Protein AF-A0A0L8GMG4-F1 (afdb_monomer_lite)

Secondary structure (DSSP, 8-state):
------------HHHHTTHHHHTT----HHHHTT---THHHHHHHHHHHHHHHHHHHHHHHHHHHHHHTSS---HHHHHHHHHHHHHHHHHHHHHHHHHHHHTTS-HHHHHHHHGGGTT--GGG-HHHHHHHHHHT--GGGS--GGG--GGGG--SHHHHHHHHHHHHSPPHHHHHHHHHTT-TT--TTTT-HHHHHHHHHHHHHHHHHTS---

Foldseek 3Di:
DDDDDPPPDPQDPCNVVVVVVVVPPQDQVCVVVVNDQPCSSVVVVLVSVVLVLLVLLLVLLVVLLVLLPDPDDDPVSVVSNVVSVVVNVVSVVVNVVSVVSNVVDDPVSCVVRVVVCPPPDPLLPLSVLLVCLQQPPDPVNDDCDVVDDSLVSDDDPVSNVSNVCSNPDDHPVRSVVVVVVPDPLCDPPPVVVVVVVVVVVVVVVVVVVPDDDD

Sequence (214 aa):
MSSKQESKIPLSYSEYLKLNRLLKCQTPVSVEAGEPVHDEHLFIITHQAYELWFKQILYEIDSVRDLFSLSYMDESKTLQIICRLNRVVLILKLLVDQFTILETMTPLDFIDFRGYLSSASGFQSLQFRLLENKFGVKESNRVKYNQQHYLNVFNDEESVKMLQDSLNSPSLFKLVERWLERTPGLEKEGFNFWKKYEEAVETWLDASLRKPAL

Organism: Octopus bimaculoides (NCBI:txid37653)

pLDDT: mean 86.4, std 12.66, range [40.0, 98.31]

Structure (mmCIF, N/CA/C/O backbone):
data_AF-A0A0L8GMG4-F1
#
_entry.id   AF-A0A0L8GMG4-F1
#
loop_
_atom_site.group_PDB
_atom_site.id
_atom_site.type_symbol
_atom_site.label_atom_id
_atom_site.label_alt_id
_atom_site.label_comp_id
_atom_site.label_asym_id
_atom_site.label_entity_id
_atom_site.label_seq_id
_atom_site.pdbx_PDB_ins_code
_atom_site.Cartn_x
_atom_site.Cartn_y
_atom_site.Cartn_z
_atom_site.occupancy
_atom_site.B_iso_or_equiv
_atom_site.auth_seq_id
_atom_site.auth_comp_id
_atom_site.auth_asym_id
_atom_site.auth_atom_id
_atom_site.pdbx_PDB_model_num
ATOM 1 N N . MET A 1 1 ? 45.075 -7.282 29.934 1.00 40.03 1 MET A N 1
ATOM 2 C CA . MET A 1 1 ? 43.942 -6.345 30.095 1.00 40.03 1 MET A CA 1
ATOM 3 C C . MET A 1 1 ? 42.754 -6.949 29.369 1.00 40.03 1 MET A C 1
ATOM 5 O O . MET A 1 1 ? 42.801 -7.072 28.156 1.00 40.03 1 MET A O 1
ATOM 9 N N . SER A 1 2 ? 41.781 -7.457 30.127 1.00 40.00 2 SER A N 1
ATOM 10 C CA . SER A 1 2 ? 40.620 -8.187 29.606 1.00 40.00 2 SER A CA 1
ATOM 11 C C . SER A 1 2 ? 39.627 -7.197 28.996 1.00 40.00 2 SER A C 1
ATOM 13 O O . SER A 1 2 ? 39.101 -6.337 29.705 1.00 40.00 2 SER A O 1
ATOM 15 N N . SER A 1 3 ? 39.415 -7.274 27.682 1.00 44.81 3 SER A N 1
ATOM 16 C CA . SER A 1 3 ? 38.377 -6.514 26.989 1.00 44.81 3 SER A CA 1
ATOM 17 C C . SER A 1 3 ? 37.015 -7.041 27.433 1.00 44.81 3 SER A C 1
ATOM 19 O O . SER A 1 3 ? 36.624 -8.153 27.075 1.00 44.81 3 SER A O 1
ATOM 21 N N . LYS A 1 4 ? 36.307 -6.244 28.237 1.00 48.56 4 LYS A N 1
ATOM 22 C CA . LYS A 1 4 ? 34.902 -6.464 28.583 1.00 48.56 4 LYS A CA 1
ATOM 23 C C . LYS A 1 4 ? 34.094 -6.614 27.290 1.00 48.56 4 LYS A C 1
ATOM 25 O O . LYS A 1 4 ? 33.932 -5.649 26.552 1.00 48.56 4 LYS A O 1
ATOM 30 N N . GLN A 1 5 ? 33.599 -7.820 27.024 1.00 51.00 5 GLN A N 1
ATOM 31 C CA . GLN A 1 5 ? 32.453 -8.015 26.145 1.00 51.00 5 GLN A CA 1
ATOM 32 C C . GLN A 1 5 ? 31.269 -7.308 26.807 1.00 51.00 5 GLN A C 1
ATOM 34 O O . GLN A 1 5 ? 30.817 -7.723 27.874 1.00 51.00 5 GLN A O 1
ATOM 39 N N . GLU A 1 6 ? 30.804 -6.211 26.215 1.00 49.28 6 GLU A N 1
ATOM 40 C CA . GLU A 1 6 ? 29.507 -5.637 26.560 1.00 49.28 6 GLU A CA 1
ATOM 41 C C . GLU A 1 6 ? 28.443 -6.712 26.329 1.00 49.28 6 GLU A C 1
ATOM 43 O O . GLU A 1 6 ? 28.205 -7.155 25.203 1.00 49.28 6 GLU A O 1
ATOM 48 N N . SER A 1 7 ? 27.827 -7.180 27.413 1.00 47.16 7 SER A N 1
ATOM 49 C CA . SER A 1 7 ? 26.699 -8.097 27.354 1.00 47.16 7 SER A CA 1
ATOM 50 C C . SER A 1 7 ? 25.527 -7.375 26.691 1.00 47.16 7 SER A C 1
ATOM 52 O O . SER A 1 7 ? 24.816 -6.606 27.340 1.00 47.16 7 SER A O 1
ATOM 54 N N . LYS A 1 8 ? 25.335 -7.606 25.389 1.00 61.22 8 LYS A N 1
ATOM 55 C CA . LYS A 1 8 ? 24.102 -7.269 24.672 1.00 61.22 8 LYS A CA 1
ATOM 56 C C . LYS A 1 8 ? 22.940 -7.893 25.445 1.00 61.22 8 LYS A C 1
ATOM 58 O O . LYS A 1 8 ? 22.804 -9.115 25.462 1.00 61.22 8 LYS A O 1
ATOM 63 N N . ILE A 1 9 ? 22.142 -7.066 26.117 1.00 64.38 9 ILE A N 1
ATOM 64 C CA . ILE A 1 9 ? 20.903 -7.508 26.761 1.00 64.38 9 ILE A CA 1
ATOM 65 C C . ILE A 1 9 ? 20.067 -8.199 25.671 1.00 64.38 9 ILE A C 1
ATOM 67 O O . ILE A 1 9 ? 19.876 -7.600 24.606 1.00 64.38 9 ILE A O 1
ATOM 71 N N . PRO A 1 10 ? 19.629 -9.456 25.864 1.00 69.88 10 PRO A N 1
ATOM 72 C CA . PRO A 1 10 ? 18.830 -10.146 24.865 1.00 69.88 10 PRO A CA 1
ATOM 73 C C . PRO A 1 10 ? 17.508 -9.392 24.695 1.00 69.88 10 PRO A C 1
ATOM 75 O O . PRO A 1 10 ? 16.719 -9.291 25.630 1.00 69.88 10 PRO A O 1
ATOM 78 N N . LEU A 1 11 ? 17.304 -8.823 23.506 1.00 77.31 11 LEU A N 1
ATOM 79 C CA . LEU A 1 11 ? 16.103 -8.066 23.165 1.00 77.31 11 LEU A CA 1
ATOM 80 C C . LEU A 1 11 ? 14.891 -9.006 23.250 1.00 77.31 11 LEU A C 1
ATOM 82 O O . LEU A 1 11 ? 14.853 -10.021 22.549 1.00 77.31 11 LEU A O 1
ATOM 86 N N . SER A 1 12 ? 13.915 -8.704 24.105 1.00 88.75 12 SER A N 1
ATOM 87 C CA . SER A 1 12 ? 12.738 -9.567 24.244 1.00 88.75 12 SER A CA 1
ATOM 88 C C . SER A 1 12 ? 11.781 -9.404 23.052 1.00 88.75 12 SER A C 1
ATOM 90 O O . SER A 1 12 ? 11.687 -8.332 22.450 1.00 88.75 12 SER A O 1
ATOM 92 N N . TYR A 1 13 ? 11.034 -10.461 22.706 1.00 89.12 13 TYR A N 1
ATOM 93 C CA . TYR A 1 13 ? 10.061 -10.453 21.598 1.00 89.12 13 TYR A CA 1
ATOM 94 C C . TYR A 1 13 ? 9.060 -9.289 21.704 1.00 89.12 13 TYR A C 1
ATOM 96 O O . TYR A 1 13 ? 8.817 -8.562 20.738 1.00 89.12 13 TYR A O 1
ATOM 104 N N . SER A 1 14 ? 8.533 -9.071 22.911 1.00 88.44 14 SER A N 1
ATOM 105 C CA . SER A 1 14 ? 7.559 -8.020 23.205 1.00 88.44 14 SER A CA 1
ATOM 106 C C . SER A 1 14 ? 8.129 -6.608 23.051 1.00 88.44 14 SER A C 1
ATOM 108 O O . SER A 1 14 ? 7.405 -5.707 22.623 1.00 88.44 14 SER A O 1
ATOM 110 N N . GLU A 1 15 ? 9.411 -6.407 23.370 1.00 90.62 15 GLU A N 1
ATOM 111 C CA . GLU A 1 15 ? 10.104 -5.128 23.172 1.00 90.62 15 GLU A CA 1
ATOM 112 C C . GLU A 1 15 ? 10.417 -4.882 21.696 1.00 90.62 15 GLU A C 1
ATOM 114 O O . GLU A 1 15 ? 10.180 -3.779 21.202 1.00 90.62 15 GLU A O 1
ATOM 119 N N . TYR A 1 16 ? 10.881 -5.910 20.976 1.00 91.62 16 TYR A N 1
ATOM 120 C CA . TYR A 1 16 ? 11.204 -5.816 19.551 1.00 91.62 16 TYR A CA 1
ATOM 121 C C . TYR A 1 16 ? 9.992 -5.392 18.712 1.00 91.62 16 TYR A C 1
ATOM 123 O O . TYR A 1 16 ? 10.070 -4.437 17.939 1.00 91.62 16 TYR A O 1
ATOM 131 N N . LEU A 1 17 ? 8.854 -6.065 18.907 1.00 93.12 17 LEU A N 1
ATOM 132 C CA . LEU A 1 17 ? 7.616 -5.784 18.172 1.00 93.12 17 LEU A CA 1
ATOM 133 C C . LEU A 1 17 ? 6.781 -4.659 18.791 1.00 93.12 17 LEU A C 1
ATOM 135 O O . LEU A 1 17 ? 5.745 -4.287 18.242 1.00 93.12 17 LEU A O 1
ATOM 139 N N . LYS A 1 18 ? 7.209 -4.114 19.938 1.00 93.69 18 LYS A N 1
ATOM 140 C CA . LYS A 1 18 ? 6.477 -3.089 20.698 1.00 93.69 18 LYS A CA 1
ATOM 141 C C . LYS A 1 18 ? 5.024 -3.499 20.977 1.00 93.69 18 LYS A C 1
ATOM 143 O O . LYS A 1 18 ? 4.115 -2.669 20.888 1.00 93.69 18 LYS A O 1
ATOM 148 N N . LEU A 1 19 ? 4.804 -4.762 21.358 1.00 92.56 19 LEU A N 1
ATOM 149 C CA . LEU A 1 19 ? 3.462 -5.341 21.526 1.00 92.56 19 LEU A CA 1
ATOM 150 C C . LEU A 1 19 ? 2.598 -4.578 22.529 1.00 92.56 19 LEU A C 1
ATOM 152 O O . LEU A 1 19 ? 1.393 -4.494 22.349 1.00 92.56 19 LEU A O 1
ATOM 156 N N . ASN A 1 20 ? 3.205 -3.965 23.549 1.00 92.62 20 ASN A N 1
ATOM 157 C CA . ASN A 1 20 ? 2.475 -3.141 24.515 1.00 92.62 20 ASN A CA 1
ATOM 158 C C . ASN A 1 20 ? 1.740 -1.973 23.837 1.00 92.62 20 ASN A C 1
ATOM 160 O O . ASN A 1 20 ? 0.633 -1.647 24.237 1.00 92.62 20 ASN A O 1
ATOM 164 N N . ARG A 1 21 ? 2.326 -1.366 22.795 1.00 94.00 21 ARG A N 1
ATOM 165 C CA . ARG A 1 21 ? 1.640 -0.330 22.012 1.00 94.00 21 ARG A CA 1
ATOM 166 C C . ARG A 1 21 ? 0.631 -0.960 21.062 1.00 94.00 21 ARG A C 1
ATOM 168 O O . ARG A 1 21 ? -0.515 -0.542 21.051 1.00 94.00 21 ARG A O 1
ATOM 175 N N . LEU A 1 22 ? 1.054 -1.973 20.304 1.00 94.50 22 LEU A N 1
ATOM 176 C CA . LEU A 1 22 ? 0.228 -2.575 19.256 1.00 94.50 22 LEU A CA 1
ATOM 177 C C . LEU A 1 22 ? -1.076 -3.186 19.800 1.00 94.50 22 LEU A C 1
ATOM 179 O O . LEU A 1 22 ? -2.138 -2.964 19.230 1.00 94.50 22 LEU A O 1
ATOM 183 N N . LEU A 1 23 ? -1.003 -3.907 20.921 1.00 95.00 23 LEU A N 1
ATOM 184 C CA . LEU A 1 23 ? -2.131 -4.606 21.552 1.00 95.00 23 LEU A CA 1
ATOM 185 C C . LEU A 1 23 ? -2.944 -3.722 22.518 1.00 95.00 23 LEU A C 1
ATOM 187 O O . LEU A 1 23 ? -3.748 -4.235 23.289 1.00 95.00 23 LEU A O 1
ATOM 191 N N . LYS A 1 24 ? -2.692 -2.406 22.534 1.00 95.00 24 LYS A N 1
ATOM 192 C CA . LYS A 1 24 ? -3.473 -1.419 23.304 1.00 95.00 24 LYS A CA 1
ATOM 193 C C . LYS A 1 24 ? -4.143 -0.368 22.424 1.00 95.00 24 LYS A C 1
ATOM 195 O O . LYS A 1 24 ? -4.738 0.570 22.940 1.00 95.00 24 LYS A O 1
ATOM 200 N N . CYS A 1 25 ? -4.034 -0.497 21.104 1.00 94.44 25 CYS A N 1
ATOM 201 C CA . CYS A 1 25 ? -4.654 0.424 20.154 1.00 94.44 25 CYS A CA 1
ATOM 202 C C . CYS A 1 25 ? -6.122 0.074 19.848 1.00 94.44 25 CYS A C 1
ATOM 204 O O . CYS A 1 25 ? -6.712 0.695 18.971 1.00 94.44 25 CYS A O 1
ATOM 206 N N . GLN A 1 26 ? -6.700 -0.941 20.494 1.00 94.75 26 GLN A N 1
ATOM 207 C CA . GLN A 1 26 ? -8.071 -1.390 20.257 1.00 94.75 26 GLN A CA 1
ATOM 208 C C . GLN A 1 26 ? -9.016 -0.731 21.265 1.00 94.75 26 GLN A C 1
ATOM 210 O O . GLN A 1 26 ? -9.154 -1.201 22.391 1.00 94.75 26 GLN A O 1
ATOM 215 N N . THR A 1 27 ? -9.653 0.365 20.860 1.00 91.00 27 THR A N 1
ATOM 216 C CA . THR A 1 27 ? -10.613 1.119 21.680 1.00 91.00 27 THR A CA 1
ATOM 217 C C . THR A 1 27 ? -11.969 1.161 20.970 1.00 91.00 27 THR A C 1
ATOM 219 O O . THR A 1 27 ? -12.163 2.023 20.111 1.00 91.00 27 THR A O 1
ATOM 222 N N . PRO A 1 28 ? -12.880 0.210 21.258 1.00 89.94 28 PRO A N 1
ATOM 223 C CA . PRO A 1 28 ? -14.226 0.202 20.691 1.00 89.94 28 PRO A CA 1
ATOM 224 C C . PRO A 1 28 ? -15.046 1.386 21.220 1.00 89.94 28 PRO A C 1
ATOM 226 O O . PRO A 1 28 ? -15.167 1.571 22.431 1.00 89.94 28 PRO A O 1
ATOM 229 N N . VAL A 1 29 ? -15.621 2.180 20.321 1.00 88.56 29 VAL A N 1
ATOM 230 C CA . VAL A 1 29 ? -16.413 3.372 20.649 1.00 88.56 29 VAL A CA 1
ATOM 231 C C . VAL A 1 29 ? -17.759 2.979 21.260 1.00 88.56 29 VAL A C 1
ATOM 233 O O . VAL A 1 29 ? -18.270 3.689 22.122 1.00 88.56 29 VAL A O 1
ATOM 236 N N . SER A 1 30 ? -18.318 1.824 20.886 1.00 86.62 30 SER A N 1
ATOM 237 C CA . SER A 1 30 ? -19.558 1.305 21.483 1.00 86.62 30 SER A CA 1
ATOM 238 C C . SER A 1 30 ? -19.404 1.022 22.985 1.00 86.62 30 SER A C 1
ATOM 240 O O . SER A 1 30 ? -20.306 1.300 23.775 1.00 86.62 30 SER A O 1
ATOM 242 N N . VAL A 1 31 ? -18.215 0.571 23.408 1.00 86.12 31 VAL A N 1
ATOM 243 C CA . VAL A 1 31 ? -17.869 0.368 24.825 1.00 86.12 31 VAL A CA 1
ATOM 244 C C . VAL A 1 31 ? -17.800 1.706 25.562 1.00 86.12 31 VAL A C 1
ATOM 246 O O . VAL A 1 31 ? -18.306 1.813 26.677 1.00 86.12 31 VAL A O 1
ATOM 249 N N . GLU A 1 32 ? -17.219 2.739 24.945 1.00 85.69 32 GLU A N 1
ATOM 250 C CA . GLU A 1 32 ? -17.183 4.093 25.517 1.00 85.69 32 GLU A CA 1
ATOM 251 C C . GLU A 1 32 ? -18.581 4.726 25.604 1.00 85.69 32 GLU A C 1
ATOM 253 O O . GLU A 1 32 ? -18.867 5.470 26.542 1.00 85.69 32 GLU A O 1
ATOM 258 N N . ALA A 1 33 ? -19.467 4.396 24.661 1.00 83.44 33 ALA A N 1
ATOM 259 C CA . ALA A 1 33 ? -20.854 4.851 24.627 1.00 83.44 33 ALA A CA 1
ATOM 260 C C . ALA A 1 33 ? -21.790 4.088 25.587 1.00 83.44 33 ALA A C 1
ATOM 262 O O . ALA A 1 33 ? -22.933 4.507 25.771 1.00 83.44 33 ALA A O 1
ATOM 263 N N . GLY A 1 34 ? -21.315 3.006 26.215 1.00 86.00 34 GLY A N 1
ATOM 264 C CA . GLY A 1 34 ? -22.056 2.217 27.205 1.00 86.00 34 GLY A CA 1
ATOM 265 C C . GLY A 1 34 ? -22.899 1.066 26.644 1.00 86.00 34 GLY A C 1
ATOM 266 O O . GLY A 1 34 ? -23.489 0.332 27.431 1.00 86.00 34 GLY A O 1
ATOM 267 N N . GLU A 1 35 ? -22.912 0.864 25.325 1.00 87.88 35 GLU A N 1
ATOM 268 C CA . GLU A 1 35 ? -23.665 -0.192 24.631 1.00 87.88 35 GLU A CA 1
ATOM 269 C C . GLU A 1 35 ? -22.684 -1.056 23.823 1.00 87.88 35 GLU A C 1
ATOM 271 O O . GLU A 1 35 ? -22.518 -0.849 22.623 1.00 87.88 35 GLU A O 1
ATOM 276 N N . PRO A 1 36 ? -21.945 -1.976 24.471 1.00 87.38 36 PRO A N 1
ATOM 277 C CA . PRO A 1 36 ? -20.829 -2.669 23.841 1.00 87.38 36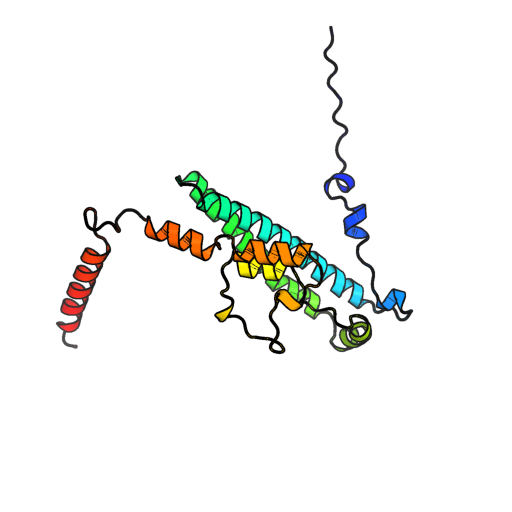 PRO A CA 1
ATOM 278 C C . PRO A 1 36 ? -21.297 -3.618 22.733 1.00 87.38 36 PRO A C 1
ATOM 280 O O . PRO A 1 36 ? -22.037 -4.569 22.987 1.00 87.38 36 PRO A O 1
ATOM 283 N N . VAL A 1 37 ? -20.773 -3.422 21.523 1.00 90.38 37 VAL A N 1
ATOM 284 C CA . VAL A 1 37 ? -20.984 -4.325 20.388 1.00 90.38 37 VAL A CA 1
ATOM 285 C C . VAL A 1 37 ? -19.740 -5.182 20.180 1.00 90.38 37 VAL A C 1
ATOM 287 O O . VAL A 1 37 ? -18.643 -4.678 19.946 1.00 90.38 37 VAL A O 1
ATOM 290 N N . HIS A 1 38 ? -19.908 -6.502 20.263 1.00 91.94 38 HIS A N 1
ATOM 291 C CA . HIS A 1 38 ? -18.801 -7.461 20.216 1.00 91.94 38 HIS A CA 1
ATOM 292 C C . HIS A 1 38 ? -17.982 -7.366 18.915 1.00 91.94 38 HIS A C 1
ATOM 294 O O . HIS A 1 38 ? -16.748 -7.317 18.947 1.00 91.94 38 HIS A O 1
ATOM 300 N N . ASP A 1 39 ? -18.664 -7.281 17.773 1.00 93.19 39 ASP A N 1
ATOM 301 C CA . ASP A 1 39 ? -18.028 -7.323 16.453 1.00 93.19 39 ASP A CA 1
ATOM 302 C C . ASP A 1 39 ? -17.293 -6.025 16.077 1.00 93.19 39 ASP A C 1
ATOM 304 O O . ASP A 1 39 ? -16.478 -6.018 15.149 1.00 93.19 39 ASP A O 1
ATOM 308 N N . GLU A 1 40 ? -17.447 -4.947 16.855 1.00 92.94 40 GLU A N 1
ATOM 309 C CA . GLU A 1 40 ? -16.623 -3.745 16.691 1.00 92.94 40 GLU A CA 1
ATOM 310 C C . GLU A 1 40 ? -15.131 -4.057 16.912 1.00 92.94 40 GLU A C 1
ATOM 312 O O . GLU A 1 40 ? -14.261 -3.525 16.217 1.00 92.94 40 GLU A O 1
ATOM 317 N N . HIS A 1 41 ? -14.805 -4.980 17.825 1.00 94.12 41 HIS A N 1
ATOM 318 C CA . HIS A 1 41 ? -13.417 -5.394 18.033 1.00 94.12 41 HIS A CA 1
ATOM 319 C C . HIS A 1 41 ? -12.835 -6.071 16.778 1.00 94.12 41 HIS A C 1
ATOM 321 O O . HIS A 1 41 ? -11.691 -5.801 16.397 1.00 94.12 41 HIS A O 1
ATOM 327 N N . LEU A 1 42 ? -13.625 -6.914 16.097 1.00 94.62 42 LEU A N 1
ATOM 328 C CA . LEU A 1 42 ? -13.238 -7.529 14.825 1.00 94.62 42 LEU A CA 1
ATOM 329 C C . LEU A 1 42 ? -13.035 -6.468 13.737 1.00 94.62 42 LEU A C 1
ATOM 331 O O . LEU A 1 42 ? -12.046 -6.524 12.998 1.00 94.62 42 LEU A O 1
ATOM 335 N N . PHE A 1 43 ? -13.932 -5.482 13.669 1.00 93.00 43 PHE A N 1
ATOM 336 C CA . PHE A 1 43 ? -13.830 -4.362 12.738 1.00 93.00 43 PHE A CA 1
ATOM 337 C C . PHE A 1 43 ? -12.510 -3.598 12.924 1.00 93.00 43 PHE A C 1
ATOM 339 O O . PHE A 1 43 ? -11.778 -3.393 11.950 1.00 93.00 43 PHE A O 1
ATOM 346 N N . ILE A 1 44 ? -12.153 -3.248 14.164 1.00 93.44 44 ILE A N 1
ATOM 347 C CA . ILE A 1 44 ? -10.909 -2.531 14.483 1.00 93.44 44 ILE A CA 1
ATOM 348 C C . ILE A 1 44 ? -9.676 -3.364 14.116 1.00 93.44 44 ILE A C 1
ATOM 350 O O . ILE A 1 44 ? -8.801 -2.874 13.400 1.00 93.44 44 ILE A O 1
ATOM 354 N N . ILE A 1 45 ? -9.600 -4.622 14.566 1.00 96.19 45 ILE A N 1
ATOM 355 C CA . ILE A 1 45 ? -8.447 -5.501 14.300 1.00 96.19 45 ILE A CA 1
ATOM 356 C C . ILE A 1 45 ? -8.242 -5.706 12.799 1.00 96.19 45 ILE A C 1
ATOM 358 O O . ILE A 1 45 ? -7.111 -5.640 12.316 1.00 96.19 45 ILE A O 1
ATOM 362 N N . THR A 1 46 ? -9.329 -5.901 12.053 1.00 94.94 46 THR A N 1
ATOM 363 C CA . THR A 1 46 ? -9.274 -6.087 10.602 1.00 94.94 46 THR A CA 1
ATOM 364 C C . THR A 1 46 ? -8.658 -4.867 9.918 1.00 94.94 46 THR A C 1
ATOM 366 O O . THR A 1 46 ? -7.704 -5.011 9.152 1.00 94.94 46 THR A O 1
ATOM 369 N N . HIS A 1 47 ? -9.133 -3.657 10.230 1.00 93.75 47 HIS A N 1
ATOM 370 C CA . HIS A 1 47 ? -8.601 -2.424 9.640 1.00 93.75 47 HIS A CA 1
ATOM 371 C C . HIS A 1 47 ? -7.162 -2.133 10.088 1.00 93.75 47 HIS A C 1
ATOM 373 O O . HIS A 1 47 ? -6.340 -1.718 9.274 1.00 93.75 47 HIS A O 1
ATOM 379 N N . GLN A 1 48 ? -6.809 -2.416 11.344 1.00 95.38 48 GLN A N 1
ATOM 380 C CA . GLN A 1 48 ? -5.428 -2.291 11.818 1.00 95.38 48 GLN A CA 1
ATOM 381 C C . GLN A 1 48 ? -4.480 -3.245 11.082 1.00 95.38 48 GLN A C 1
ATOM 383 O O . GLN A 1 48 ? -3.380 -2.842 10.702 1.00 95.38 48 GLN A O 1
ATOM 388 N N . ALA A 1 49 ? -4.903 -4.486 10.829 1.00 96.38 49 ALA A N 1
ATOM 389 C CA . ALA A 1 49 ? -4.134 -5.431 10.030 1.00 96.38 49 ALA A CA 1
ATOM 390 C C . ALA A 1 49 ? -3.957 -4.942 8.580 1.00 96.38 49 ALA A C 1
ATOM 392 O O . ALA A 1 49 ? -2.836 -4.985 8.072 1.00 96.38 49 ALA A O 1
ATOM 393 N N . TYR A 1 50 ? -5.006 -4.395 7.945 1.00 95.50 50 TYR A N 1
ATOM 394 C CA . TYR A 1 50 ? -4.884 -3.746 6.629 1.00 95.50 50 TYR A CA 1
ATOM 395 C C . TYR A 1 50 ? -3.844 -2.621 6.641 1.00 95.50 50 TYR A C 1
ATOM 397 O O . TYR A 1 50 ? -2.950 -2.605 5.800 1.00 95.50 50 TYR A O 1
ATOM 405 N N . GLU A 1 51 ? -3.906 -1.710 7.613 1.00 95.62 51 GLU A N 1
ATOM 406 C CA . GLU A 1 51 ? -2.986 -0.570 7.699 1.00 95.62 51 GLU A CA 1
ATOM 407 C C . GLU A 1 51 ? -1.528 -0.999 7.956 1.00 95.62 51 GLU A C 1
ATOM 409 O O . GLU A 1 51 ? -0.594 -0.389 7.425 1.00 95.62 51 GLU A O 1
ATOM 414 N N . LEU A 1 52 ? -1.296 -2.084 8.706 1.00 97.44 52 LEU A N 1
ATOM 415 C CA . LEU A 1 52 ? 0.043 -2.668 8.853 1.00 97.44 52 LEU A CA 1
ATOM 416 C C . LEU A 1 52 ? 0.574 -3.214 7.522 1.00 97.44 52 LEU A C 1
ATOM 418 O O . LEU A 1 52 ? 1.732 -2.971 7.170 1.00 97.44 52 LEU A O 1
ATOM 422 N N . TRP A 1 53 ? -0.267 -3.911 6.758 1.00 98.06 53 TRP A N 1
ATOM 423 C CA . TRP A 1 53 ? 0.109 -4.417 5.441 1.00 98.06 53 TRP A CA 1
ATOM 424 C C . TRP A 1 53 ? 0.290 -3.302 4.412 1.00 98.06 53 TRP A C 1
ATOM 426 O O . TRP A 1 53 ? 1.243 -3.358 3.637 1.00 98.06 53 TRP A O 1
ATOM 436 N N . PHE A 1 54 ? -0.536 -2.253 4.431 1.00 96.88 54 PHE A N 1
ATOM 437 C CA . PHE A 1 54 ? -0.338 -1.072 3.588 1.00 96.88 54 PHE A CA 1
ATOM 438 C C . PHE A 1 54 ? 1.007 -0.416 3.865 1.00 96.88 54 PHE A C 1
ATOM 440 O O . PHE A 1 54 ? 1.733 -0.098 2.922 1.00 96.88 54 PHE A O 1
ATOM 447 N N . LYS A 1 55 ? 1.395 -0.306 5.138 1.00 97.81 55 LYS A N 1
ATOM 448 C CA . LYS A 1 55 ? 2.718 0.191 5.516 1.00 97.81 55 LYS A CA 1
ATOM 449 C C . LYS A 1 55 ? 3.842 -0.672 4.951 1.00 97.81 55 LYS A C 1
ATOM 451 O O . LYS A 1 55 ? 4.821 -0.133 4.437 1.00 97.81 55 LYS A O 1
ATOM 456 N N . GLN A 1 56 ? 3.705 -1.999 5.015 1.00 98.31 56 GLN A N 1
ATOM 457 C CA . GLN A 1 56 ? 4.689 -2.911 4.432 1.00 98.31 56 GLN A CA 1
ATOM 458 C C . GLN A 1 56 ? 4.764 -2.755 2.910 1.00 98.31 56 GLN A C 1
ATOM 460 O O . GLN A 1 56 ? 5.862 -2.675 2.366 1.00 98.31 56 GLN A O 1
ATOM 465 N N . ILE A 1 57 ? 3.626 -2.665 2.215 1.00 97.88 57 ILE A N 1
ATOM 466 C CA . ILE A 1 57 ? 3.607 -2.458 0.762 1.00 97.88 57 ILE A CA 1
ATOM 467 C C . ILE A 1 57 ? 4.275 -1.127 0.411 1.00 97.88 57 ILE A C 1
ATOM 469 O O . ILE A 1 57 ? 5.126 -1.100 -0.472 1.00 97.88 57 ILE A O 1
ATOM 473 N N . LEU A 1 58 ? 3.949 -0.037 1.112 1.00 96.62 58 LEU A N 1
ATOM 474 C CA . LEU A 1 58 ? 4.586 1.266 0.902 1.00 96.62 58 LEU A CA 1
ATOM 475 C C . LEU A 1 58 ? 6.106 1.182 1.068 1.00 96.62 58 LEU A C 1
ATOM 477 O O . LEU A 1 58 ? 6.835 1.708 0.232 1.00 96.62 58 LEU A O 1
ATOM 481 N N . TYR A 1 59 ? 6.576 0.467 2.092 1.00 97.44 59 TYR A N 1
ATOM 482 C CA . TYR A 1 59 ? 8.002 0.254 2.333 1.00 97.44 59 TYR A CA 1
ATOM 483 C C . TYR A 1 59 ? 8.691 -0.492 1.178 1.00 97.44 59 TYR A C 1
ATOM 485 O O . TYR A 1 59 ? 9.764 -0.086 0.726 1.00 97.44 59 TYR A O 1
ATOM 493 N N . GLU A 1 60 ? 8.066 -1.550 0.654 1.00 97.56 60 GLU A N 1
ATOM 494 C CA . GLU A 1 60 ? 8.586 -2.273 -0.514 1.00 97.56 60 GLU A CA 1
ATOM 495 C C . GLU A 1 60 ? 8.582 -1.397 -1.772 1.00 97.56 60 GLU A C 1
ATOM 497 O O . GLU A 1 60 ? 9.579 -1.348 -2.493 1.00 97.56 60 GLU A O 1
ATOM 502 N N . ILE A 1 61 ? 7.476 -0.694 -2.033 1.00 96.12 61 ILE A N 1
ATOM 503 C CA . ILE A 1 61 ? 7.298 0.131 -3.231 1.00 96.12 61 ILE A CA 1
ATOM 504 C C . ILE A 1 61 ? 8.267 1.304 -3.237 1.00 96.12 61 ILE A C 1
ATOM 506 O O . ILE A 1 61 ? 8.881 1.556 -4.269 1.00 96.12 61 ILE A O 1
ATOM 510 N N . ASP A 1 62 ? 8.466 1.986 -2.112 1.00 95.62 62 ASP A N 1
ATOM 511 C CA . ASP A 1 62 ? 9.449 3.065 -2.029 1.00 95.62 62 ASP A CA 1
ATOM 512 C C . ASP A 1 62 ? 10.861 2.547 -2.291 1.00 95.62 62 ASP A C 1
ATOM 514 O O . ASP A 1 62 ? 11.572 3.101 -3.127 1.00 95.62 62 ASP A O 1
ATOM 518 N N . SER A 1 63 ? 11.219 1.394 -1.725 1.00 95.88 63 SER A N 1
ATOM 519 C CA . SER A 1 63 ? 12.526 0.802 -1.993 1.00 95.88 63 SER A CA 1
ATOM 520 C C . SER A 1 63 ? 12.695 0.335 -3.448 1.00 95.88 63 SER A C 1
ATOM 522 O O . SER A 1 63 ? 13.795 0.392 -3.995 1.00 95.88 63 SER A O 1
ATOM 524 N N . VAL A 1 64 ? 11.629 -0.125 -4.110 1.00 95.69 64 VAL A N 1
ATOM 525 C CA . VAL A 1 64 ? 11.648 -0.445 -5.549 1.00 95.69 64 VAL A CA 1
ATOM 526 C C . VAL A 1 64 ? 11.782 0.825 -6.396 1.00 95.69 64 VAL A C 1
ATOM 528 O O . VAL A 1 64 ? 12.556 0.838 -7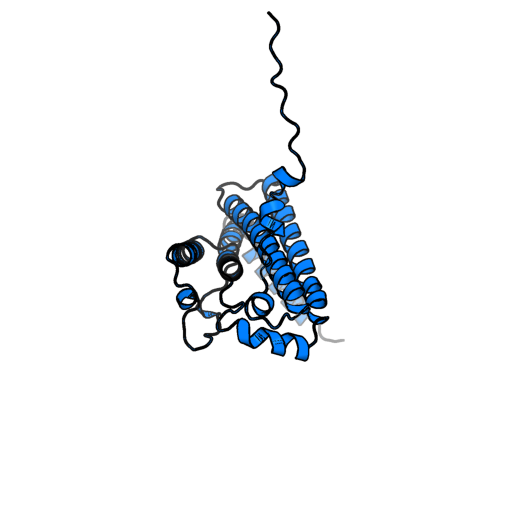.353 1.00 95.69 64 VAL A O 1
ATOM 531 N N . ARG A 1 65 ? 11.079 1.906 -6.043 1.00 94.38 65 ARG A N 1
ATOM 532 C CA . ARG A 1 65 ? 11.180 3.205 -6.730 1.00 94.38 65 ARG A CA 1
ATOM 533 C C . ARG A 1 65 ? 12.597 3.775 -6.643 1.00 94.38 65 ARG A C 1
ATOM 535 O O . ARG A 1 65 ? 13.110 4.274 -7.647 1.00 94.38 65 ARG A O 1
ATOM 542 N N . ASP A 1 66 ? 13.249 3.637 -5.492 1.00 93.44 66 ASP A N 1
ATOM 543 C CA . ASP A 1 66 ? 14.646 4.038 -5.308 1.00 93.44 66 ASP A CA 1
ATOM 544 C C . ASP A 1 66 ? 15.585 3.231 -6.215 1.00 93.44 66 ASP A C 1
ATOM 546 O O . ASP A 1 66 ? 16.437 3.807 -6.892 1.00 93.44 66 ASP A O 1
ATOM 550 N N . LEU A 1 67 ? 15.389 1.908 -6.306 1.00 93.19 67 LEU A N 1
ATOM 551 C CA . LEU A 1 67 ? 16.184 1.046 -7.188 1.00 93.19 67 LEU A CA 1
ATOM 552 C C . LEU A 1 67 ? 16.025 1.413 -8.670 1.00 93.19 67 LEU A C 1
ATOM 554 O O . LEU A 1 67 ? 17.024 1.464 -9.386 1.00 93.19 67 LEU A O 1
ATOM 558 N N . PHE A 1 68 ? 14.806 1.712 -9.129 1.00 90.75 68 PHE A N 1
ATOM 559 C CA . PHE A 1 68 ? 14.568 2.161 -10.507 1.00 90.75 68 PHE A CA 1
ATOM 560 C C . PHE A 1 68 ? 15.103 3.569 -10.800 1.00 90.75 68 PHE A C 1
ATOM 562 O O . PHE A 1 68 ? 15.305 3.921 -11.961 1.00 90.75 68 PHE A O 1
ATOM 569 N N . SER A 1 69 ? 15.325 4.386 -9.770 1.00 86.06 69 SER A N 1
ATOM 570 C CA . SER A 1 69 ? 15.862 5.742 -9.927 1.00 86.06 69 SER A CA 1
ATOM 571 C C . SER A 1 69 ? 17.382 5.761 -10.130 1.00 86.06 69 SER A C 1
ATOM 573 O O . SER A 1 69 ? 17.945 6.803 -10.469 1.00 86.06 69 SER A O 1
ATOM 575 N N . LEU A 1 70 ? 18.058 4.620 -9.954 1.00 86.88 70 LEU A N 1
ATOM 576 C CA . LEU A 1 70 ? 19.490 4.485 -10.196 1.00 86.88 70 LEU A CA 1
ATOM 577 C C . LEU A 1 70 ? 19.815 4.591 -11.693 1.00 86.88 70 LEU A C 1
ATOM 579 O O . LEU A 1 70 ? 19.072 4.134 -12.559 1.00 86.88 70 LEU A O 1
ATOM 583 N N . SER A 1 71 ? 20.974 5.170 -12.007 1.00 79.56 71 SER A N 1
ATOM 584 C CA . SER A 1 71 ? 21.447 5.311 -13.391 1.00 79.56 71 SER A CA 1
ATOM 585 C C . SER A 1 71 ? 21.813 3.976 -14.043 1.00 79.56 71 SER A C 1
ATOM 587 O O . SER A 1 71 ? 21.744 3.862 -15.265 1.00 79.56 71 SER A O 1
ATOM 589 N N . TYR A 1 72 ? 22.186 2.978 -13.238 1.00 80.56 72 TYR A N 1
ATOM 590 C CA . TYR A 1 72 ? 22.648 1.673 -13.695 1.00 80.56 72 TYR A CA 1
ATOM 591 C C . TYR A 1 72 ? 21.957 0.531 -12.945 1.00 80.56 72 TYR A C 1
ATOM 593 O O . TYR A 1 72 ? 22.005 0.450 -11.710 1.00 80.56 72 TYR A O 1
ATOM 601 N N . MET A 1 73 ? 21.373 -0.387 -13.712 1.00 83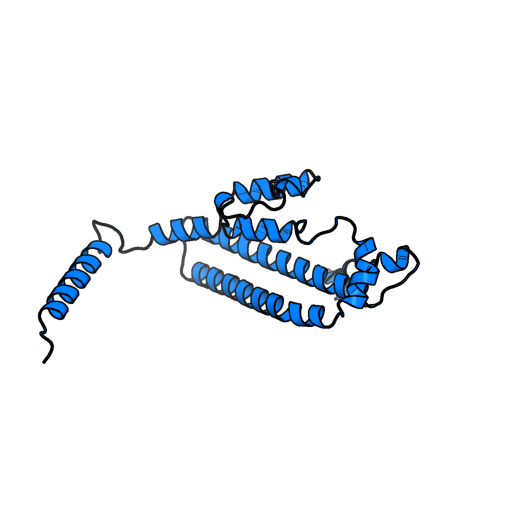.00 73 MET A N 1
ATOM 602 C CA . MET A 1 73 ? 20.654 -1.548 -13.207 1.00 83.00 73 MET A CA 1
ATOM 603 C C . MET A 1 73 ? 21.359 -2.826 -13.663 1.00 83.00 73 MET A C 1
ATOM 605 O O . MET A 1 73 ? 21.431 -3.109 -14.854 1.00 83.00 73 MET A O 1
ATOM 609 N N . ASP A 1 74 ? 21.894 -3.576 -12.703 1.00 85.88 74 ASP A N 1
ATOM 610 C CA . ASP A 1 74 ? 22.469 -4.900 -12.943 1.00 85.88 74 ASP A CA 1
ATOM 611 C C . ASP A 1 74 ? 21.427 -6.007 -12.697 1.00 85.88 74 ASP A C 1
ATOM 613 O O . ASP A 1 74 ? 20.315 -5.767 -12.206 1.00 85.88 74 ASP A O 1
ATOM 617 N N . GLU A 1 75 ? 21.793 -7.245 -13.031 1.00 82.50 75 GLU A N 1
ATOM 618 C CA . GLU A 1 75 ? 20.940 -8.423 -12.837 1.00 82.50 75 GLU A CA 1
ATOM 619 C C . GLU A 1 75 ? 20.559 -8.641 -11.361 1.00 82.50 75 GLU A C 1
ATOM 621 O O . GLU A 1 75 ? 19.427 -9.025 -11.065 1.00 82.50 75 GLU A O 1
ATOM 626 N N . SER A 1 76 ? 21.454 -8.325 -10.416 1.00 89.81 76 SER A N 1
ATOM 627 C CA . SER A 1 76 ? 21.193 -8.473 -8.976 1.00 89.81 76 SER A CA 1
ATOM 628 C C . SER A 1 76 ? 20.097 -7.519 -8.496 1.00 89.81 76 SER A C 1
ATOM 630 O O . SER A 1 76 ? 19.164 -7.934 -7.804 1.00 89.81 76 SER A O 1
ATOM 632 N N . LYS A 1 77 ? 20.147 -6.247 -8.905 1.00 91.50 77 LYS A N 1
ATOM 633 C CA . LYS A 1 77 ? 19.098 -5.259 -8.606 1.00 91.50 77 LYS A CA 1
ATOM 634 C C . LYS A 1 77 ? 17.773 -5.636 -9.258 1.00 91.50 77 LYS A C 1
ATOM 636 O O . LYS A 1 77 ? 16.728 -5.498 -8.626 1.00 91.50 77 LYS A O 1
ATOM 641 N N . THR A 1 78 ? 17.816 -6.166 -10.478 1.00 90.94 78 THR A N 1
ATOM 642 C CA . THR A 1 78 ? 16.621 -6.655 -11.181 1.00 90.94 78 THR A CA 1
ATOM 643 C C . THR A 1 78 ? 15.948 -7.780 -10.394 1.00 90.94 78 THR A C 1
ATOM 645 O O . THR A 1 78 ? 14.746 -7.723 -10.134 1.00 90.94 78 THR A O 1
ATOM 648 N N . LEU A 1 79 ? 16.725 -8.759 -9.921 1.00 93.50 79 LEU A N 1
ATOM 649 C CA . LEU A 1 79 ? 16.217 -9.839 -9.077 1.00 93.50 79 LEU A CA 1
ATOM 650 C C . LEU A 1 79 ? 15.626 -9.309 -7.762 1.00 93.50 79 LEU A C 1
ATOM 652 O O . LEU A 1 79 ? 14.558 -9.751 -7.343 1.00 93.50 79 LEU A O 1
ATOM 656 N N . GLN A 1 80 ? 16.277 -8.330 -7.127 1.00 95.06 80 GLN A N 1
ATOM 657 C CA . GLN A 1 80 ? 15.751 -7.696 -5.914 1.00 95.06 80 GLN A CA 1
ATOM 658 C C . GLN A 1 80 ? 14.399 -7.016 -6.158 1.00 95.06 80 GLN A C 1
ATOM 660 O O . GLN A 1 80 ? 13.482 -7.197 -5.356 1.00 95.06 80 GLN A O 1
ATOM 665 N N . ILE A 1 81 ? 14.251 -6.280 -7.264 1.00 94.88 81 ILE A N 1
ATOM 666 C CA . ILE A 1 81 ? 12.981 -5.656 -7.657 1.00 94.88 81 ILE A CA 1
ATOM 667 C C . ILE A 1 81 ? 11.898 -6.726 -7.829 1.00 94.88 81 ILE A C 1
ATOM 669 O O . ILE A 1 81 ? 10.829 -6.606 -7.231 1.00 94.88 81 ILE A O 1
ATOM 673 N N . ILE A 1 82 ? 12.184 -7.797 -8.576 1.00 95.62 82 ILE A N 1
ATOM 674 C CA . ILE A 1 82 ? 11.236 -8.896 -8.812 1.00 95.62 82 ILE A CA 1
ATOM 675 C C . ILE A 1 82 ? 10.798 -9.530 -7.488 1.00 95.62 82 ILE A C 1
ATOM 677 O O . ILE A 1 82 ? 9.602 -9.693 -7.250 1.00 95.62 82 ILE A O 1
ATOM 681 N N . CYS A 1 83 ? 11.739 -9.838 -6.593 1.00 97.25 83 CYS A N 1
ATOM 682 C CA . CYS A 1 83 ? 11.436 -10.426 -5.288 1.00 97.25 83 CYS A CA 1
ATOM 683 C C . CYS A 1 83 ? 10.522 -9.530 -4.439 1.00 97.25 83 CYS A C 1
ATOM 685 O O . CYS A 1 83 ? 9.588 -10.026 -3.805 1.00 97.25 83 CYS A O 1
ATOM 687 N N . ARG A 1 84 ? 10.765 -8.214 -4.429 1.00 97.81 84 ARG A N 1
ATOM 688 C CA . ARG A 1 84 ? 9.957 -7.249 -3.666 1.00 97.81 84 ARG A CA 1
ATOM 689 C C . ARG A 1 84 ? 8.573 -7.048 -4.272 1.00 97.81 84 ARG A C 1
ATOM 691 O O . ARG A 1 84 ? 7.587 -7.069 -3.542 1.00 97.81 84 ARG A O 1
ATOM 698 N N . LEU A 1 85 ? 8.472 -6.940 -5.596 1.00 97.06 85 LEU A N 1
ATOM 699 C CA . LEU A 1 85 ? 7.181 -6.859 -6.282 1.00 97.06 85 LEU A CA 1
ATOM 700 C C . LEU A 1 85 ? 6.362 -8.139 -6.086 1.00 97.06 85 LEU A C 1
ATOM 702 O O . LEU A 1 85 ? 5.173 -8.064 -5.791 1.00 97.06 85 LEU A O 1
ATOM 706 N N . ASN A 1 86 ? 6.996 -9.312 -6.154 1.00 97.94 86 ASN A N 1
ATOM 707 C CA . ASN A 1 86 ? 6.323 -10.573 -5.858 1.00 97.94 86 ASN A CA 1
ATOM 708 C C . ASN A 1 86 ? 5.832 -10.627 -4.402 1.00 97.94 86 ASN A C 1
ATOM 710 O O . ASN A 1 86 ? 4.720 -11.081 -4.145 1.00 97.94 86 ASN A O 1
ATOM 714 N N . ARG A 1 87 ? 6.607 -10.102 -3.443 1.00 98.31 87 ARG A N 1
ATOM 715 C CA . ARG A 1 87 ? 6.152 -9.961 -2.051 1.00 98.31 87 ARG A CA 1
ATOM 716 C C . ARG A 1 87 ? 4.912 -9.074 -1.950 1.00 98.31 87 ARG A C 1
ATOM 718 O O . ARG A 1 87 ? 3.961 -9.470 -1.286 1.00 98.31 87 ARG A O 1
ATOM 725 N N . VAL A 1 88 ? 4.888 -7.929 -2.636 1.00 97.88 88 VAL A N 1
ATOM 726 C CA . VAL A 1 88 ? 3.702 -7.056 -2.697 1.00 97.88 88 VAL A CA 1
ATOM 727 C C . VAL A 1 88 ? 2.493 -7.806 -3.260 1.00 97.88 88 VAL A C 1
ATOM 729 O O . VAL A 1 88 ? 1.415 -7.724 -2.680 1.00 97.88 88 VAL A O 1
ATOM 732 N N . VAL A 1 89 ? 2.665 -8.595 -4.325 1.00 97.94 89 VAL A N 1
ATOM 733 C CA . VAL A 1 89 ? 1.588 -9.429 -4.890 1.00 97.94 89 VAL A CA 1
ATOM 734 C C . VAL A 1 89 ? 1.045 -10.419 -3.858 1.00 97.94 89 VAL A C 1
ATOM 736 O O . VAL A 1 89 ? -0.169 -10.556 -3.729 1.00 97.94 89 VAL A O 1
ATOM 739 N N . LEU A 1 90 ? 1.915 -11.101 -3.108 1.00 98.31 90 LEU A N 1
ATOM 740 C CA . LEU A 1 90 ? 1.484 -12.047 -2.075 1.00 98.31 90 LEU A CA 1
ATOM 741 C C . LEU A 1 90 ? 0.756 -11.356 -0.916 1.00 98.31 90 LEU A C 1
ATOM 743 O O . LEU A 1 90 ? -0.249 -11.881 -0.445 1.00 98.31 90 LEU A O 1
ATOM 747 N N . ILE A 1 91 ? 1.211 -10.170 -0.498 1.00 97.94 91 ILE A N 1
ATOM 748 C CA . ILE A 1 91 ? 0.511 -9.375 0.519 1.00 97.94 91 ILE A CA 1
ATOM 749 C C . ILE A 1 91 ? -0.874 -8.969 0.004 1.00 97.94 91 ILE A C 1
ATOM 751 O O . ILE A 1 91 ? -1.855 -9.142 0.713 1.00 97.94 91 ILE A O 1
ATOM 755 N N . LEU A 1 92 ? -0.987 -8.486 -1.237 1.00 96.25 92 LEU A N 1
ATOM 756 C CA . LEU A 1 92 ? -2.279 -8.104 -1.816 1.00 96.25 92 LEU A CA 1
ATOM 757 C C . LEU A 1 92 ? -3.252 -9.286 -1.911 1.00 96.25 92 LEU A C 1
ATOM 759 O O . LEU A 1 92 ? -4.434 -9.102 -1.650 1.00 96.25 92 LEU A O 1
ATOM 763 N N . LYS A 1 93 ? -2.771 -10.495 -2.230 1.00 97.69 93 LYS A N 1
ATOM 764 C CA . LYS A 1 93 ? -3.605 -11.710 -2.192 1.00 97.69 93 LYS A CA 1
ATOM 765 C C . LYS A 1 93 ? -4.136 -11.984 -0.786 1.00 97.69 93 LYS A C 1
ATOM 767 O O . LYS A 1 93 ? -5.332 -12.182 -0.630 1.00 97.69 93 LYS A O 1
ATOM 772 N N . LEU A 1 94 ? -3.270 -11.905 0.227 1.00 97.19 94 LEU A N 1
ATOM 773 C CA . LEU A 1 94 ? -3.684 -12.048 1.624 1.00 97.19 94 LEU A CA 1
ATOM 774 C C . LEU A 1 94 ? -4.723 -10.990 2.018 1.00 97.19 94 LEU A C 1
ATOM 776 O O . LEU A 1 94 ? -5.681 -11.314 2.704 1.00 97.19 94 LEU A O 1
ATOM 780 N N . LEU A 1 95 ? -4.552 -9.743 1.572 1.00 95.69 95 LEU A N 1
ATOM 781 C CA . LEU A 1 95 ? -5.512 -8.669 1.825 1.00 95.69 95 LEU A CA 1
ATOM 782 C C . LEU A 1 95 ? -6.868 -8.922 1.157 1.00 95.69 95 LEU A C 1
ATOM 784 O O . LEU A 1 95 ? -7.890 -8.574 1.732 1.00 95.69 95 LEU A O 1
ATOM 788 N N . VAL A 1 96 ? -6.896 -9.532 -0.030 1.00 94.94 96 VAL A N 1
ATOM 789 C CA . VAL A 1 96 ? -8.153 -9.951 -0.669 1.00 94.94 96 VAL A CA 1
ATOM 790 C C . VAL A 1 96 ? -8.834 -11.035 0.164 1.00 94.94 96 VAL A C 1
ATOM 792 O O . VAL A 1 96 ? -10.015 -10.904 0.470 1.00 94.94 96 VAL A O 1
ATOM 795 N N . ASP A 1 97 ? -8.091 -12.055 0.592 1.00 95.25 97 ASP A N 1
ATOM 796 C CA . ASP A 1 97 ? -8.638 -13.142 1.411 1.00 95.25 97 ASP A CA 1
ATOM 797 C C . ASP A 1 97 ? -9.079 -12.647 2.800 1.00 95.25 97 ASP A C 1
ATOM 799 O O . ASP A 1 97 ? -10.056 -13.128 3.362 1.00 95.25 97 ASP A O 1
ATOM 803 N N . GLN A 1 98 ? -8.411 -11.634 3.355 1.00 93.94 98 GLN A N 1
ATOM 804 C CA . GLN A 1 98 ? -8.746 -11.059 4.657 1.00 93.94 98 GLN A CA 1
ATOM 805 C C . GLN A 1 98 ? -10.167 -10.467 4.701 1.00 93.94 98 GLN A C 1
ATOM 807 O O . GLN A 1 98 ? -10.763 -10.413 5.779 1.00 93.94 98 GLN A O 1
ATOM 812 N N . PHE A 1 99 ? -10.749 -10.066 3.561 1.00 89.56 99 PHE A N 1
ATOM 813 C CA . PHE A 1 99 ? -12.146 -9.621 3.511 1.00 89.56 99 PHE A CA 1
ATOM 814 C C . PHE A 1 99 ? -13.124 -10.693 3.993 1.00 89.56 99 PHE A C 1
ATOM 816 O O . PHE A 1 99 ? -14.085 -10.343 4.674 1.00 89.56 99 PHE A O 1
ATOM 823 N N . THR A 1 100 ? -12.855 -11.980 3.752 1.00 94.06 100 THR A N 1
ATOM 824 C CA . THR A 1 100 ? -13.772 -13.059 4.156 1.00 94.06 100 THR A CA 1
ATOM 825 C C . THR A 1 100 ? -13.895 -13.184 5.674 1.00 94.06 100 THR A C 1
ATOM 827 O O . THR A 1 100 ? -14.880 -13.717 6.172 1.00 94.06 100 THR A O 1
ATOM 830 N N . ILE A 1 101 ? -12.899 -12.703 6.427 1.00 94.25 101 ILE A N 1
ATOM 831 C CA . ILE A 1 101 ? -12.959 -12.638 7.892 1.00 94.25 101 ILE A CA 1
ATOM 832 C C . ILE A 1 101 ? -13.940 -11.542 8.322 1.00 94.25 101 ILE A C 1
ATOM 834 O O . ILE A 1 101 ? -14.708 -11.741 9.252 1.00 94.25 101 ILE A O 1
ATOM 838 N N . LEU A 1 102 ? -13.949 -10.392 7.643 1.00 92.38 102 LEU A N 1
ATOM 839 C CA . LEU A 1 102 ? -14.894 -9.318 7.957 1.00 92.38 102 LEU A CA 1
ATOM 840 C C . LEU A 1 102 ? -16.329 -9.685 7.560 1.00 92.38 102 LEU A C 1
ATOM 842 O O . LEU A 1 102 ? -17.269 -9.263 8.222 1.00 92.38 102 LEU A O 1
ATOM 846 N N . GLU A 1 103 ? -16.499 -10.497 6.515 1.00 92.69 103 GLU A N 1
ATOM 847 C CA . GLU A 1 103 ? -17.803 -11.008 6.068 1.00 92.69 103 GLU A CA 1
ATOM 848 C C . GLU A 1 103 ? -18.484 -11.942 7.081 1.00 92.69 103 GLU A C 1
ATOM 850 O O . GLU A 1 103 ? -19.672 -12.228 6.936 1.00 92.69 103 GLU A O 1
ATOM 855 N N . THR A 1 104 ? -17.781 -12.404 8.124 1.00 94.00 104 THR A N 1
ATOM 856 C CA . THR A 1 104 ? -18.420 -13.168 9.207 1.00 94.00 104 THR A CA 1
ATOM 857 C C . THR A 1 104 ? -19.258 -12.291 10.137 1.00 94.00 104 THR A C 1
ATOM 859 O O . THR A 1 104 ? -20.065 -12.827 10.890 1.00 94.00 104 THR A O 1
ATOM 862 N N . MET A 1 105 ? -19.063 -10.968 10.103 1.00 93.94 105 MET A N 1
ATOM 863 C CA . MET A 1 105 ? -19.870 -10.001 10.846 1.00 93.94 105 MET A CA 1
ATOM 864 C C . MET A 1 105 ? -21.216 -9.808 10.149 1.00 93.94 105 MET A C 1
ATOM 866 O O . MET A 1 105 ? -21.273 -9.542 8.943 1.00 93.94 105 MET A O 1
ATOM 870 N N . THR A 1 106 ? -22.317 -9.909 10.896 1.00 91.44 106 THR A N 1
ATOM 871 C CA . THR A 1 106 ? -23.636 -9.737 10.286 1.00 91.44 106 THR A CA 1
ATOM 872 C C . THR A 1 106 ? -23.921 -8.260 9.988 1.00 91.44 106 THR A C 1
ATOM 874 O O . THR A 1 106 ? -23.454 -7.367 10.700 1.00 91.44 106 THR A O 1
ATOM 877 N N . PRO A 1 107 ? -24.737 -7.952 8.962 1.00 88.19 107 PRO A N 1
ATOM 878 C CA . PRO A 1 107 ? -25.149 -6.575 8.702 1.00 88.19 107 PRO A CA 1
ATOM 879 C C . PRO A 1 107 ? -25.900 -5.921 9.870 1.00 88.19 107 PRO A C 1
ATOM 881 O O . PRO A 1 107 ? -25.865 -4.699 9.983 1.00 88.19 107 PRO A O 1
ATOM 884 N N . LEU A 1 108 ? -26.584 -6.710 10.711 1.00 87.81 108 LEU A N 1
ATOM 885 C CA . LEU A 1 108 ? -27.296 -6.211 11.891 1.00 87.81 108 LEU A CA 1
ATOM 886 C C . LEU A 1 108 ? -26.300 -5.737 12.952 1.00 87.81 108 LEU A C 1
ATOM 888 O O . LEU A 1 108 ? -26.354 -4.573 13.336 1.00 87.81 108 LEU A O 1
ATOM 892 N N . ASP A 1 109 ? -25.324 -6.580 13.302 1.00 86.69 109 ASP A N 1
ATOM 893 C CA . ASP A 1 109 ? -24.271 -6.223 14.262 1.00 86.69 109 ASP A CA 1
ATOM 894 C C . ASP A 1 109 ? -23.469 -5.008 13.776 1.00 86.69 109 ASP A C 1
ATOM 896 O O . ASP A 1 109 ? -23.118 -4.124 14.555 1.00 86.69 109 ASP A O 1
ATOM 900 N N . PHE A 1 110 ? -23.229 -4.906 12.462 1.00 87.44 110 PHE A N 1
ATOM 901 C CA . PHE A 1 110 ? -22.580 -3.733 11.881 1.00 87.44 110 PHE A CA 1
ATOM 902 C C . PHE A 1 110 ? -23.392 -2.445 12.071 1.00 87.44 110 PHE A C 1
ATOM 904 O O . PHE A 1 110 ? -22.818 -1.395 12.356 1.00 87.44 110 PHE A O 1
ATOM 911 N N . ILE A 1 111 ? -24.718 -2.491 11.904 1.00 87.19 111 ILE A N 1
ATOM 912 C CA . ILE A 1 111 ? -25.586 -1.315 12.070 1.00 87.19 111 ILE A CA 1
ATOM 913 C C . ILE A 1 111 ? -25.541 -0.799 13.512 1.00 87.19 111 ILE A C 1
ATOM 915 O O . ILE A 1 111 ? -25.507 0.422 13.696 1.00 87.19 111 ILE A O 1
ATOM 919 N N . ASP A 1 112 ? -25.469 -1.701 14.492 1.00 86.38 112 ASP A N 1
ATOM 920 C CA . ASP A 1 112 ? -25.520 -1.368 15.917 1.00 86.38 112 ASP A CA 1
ATOM 921 C C . ASP A 1 112 ? -24.357 -0.472 16.363 1.00 86.38 112 ASP A C 1
ATOM 923 O O . ASP A 1 112 ? -24.568 0.441 17.160 1.00 86.38 112 ASP A O 1
ATOM 927 N N . PHE A 1 113 ? -23.153 -0.637 15.793 1.00 86.25 113 PHE A N 1
ATOM 928 C CA . PHE A 1 113 ? -22.029 0.266 16.086 1.00 86.25 113 PHE A CA 1
ATOM 929 C C . PHE A 1 113 ? -21.722 1.296 14.993 1.00 86.25 113 PHE A C 1
ATOM 931 O O . PHE A 1 113 ? -21.008 2.272 15.245 1.00 86.25 113 PHE A O 1
ATOM 938 N N . ARG A 1 114 ? -22.274 1.150 13.781 1.00 85.94 114 ARG A N 1
ATOM 939 C CA . ARG A 1 114 ? -22.040 2.092 12.671 1.00 85.94 114 ARG A CA 1
ATOM 940 C C . ARG A 1 114 ? -22.412 3.530 13.028 1.00 85.94 114 ARG A C 1
ATOM 942 O O . ARG A 1 114 ? -21.760 4.455 12.545 1.00 85.94 114 ARG A O 1
ATOM 949 N N . GLY A 1 115 ? -23.433 3.724 13.864 1.00 82.62 115 GLY A N 1
ATOM 950 C CA . GLY A 1 115 ? -23.829 5.049 14.350 1.00 82.62 115 GLY A CA 1
ATOM 951 C C . GLY A 1 115 ? -22.698 5.789 15.075 1.00 82.62 115 GLY A C 1
ATOM 952 O O . GLY A 1 115 ? -22.568 7.004 14.921 1.00 82.62 115 GLY A O 1
ATOM 953 N N . TYR A 1 116 ? -21.831 5.061 15.786 1.00 81.62 116 TYR A N 1
ATOM 954 C CA . TYR A 1 116 ? -20.701 5.628 16.527 1.00 81.62 116 TYR A CA 1
ATOM 955 C C . TYR A 1 116 ? -19.522 6.018 15.630 1.00 81.62 116 TYR A C 1
ATOM 957 O O . TYR A 1 116 ? -18.759 6.919 15.973 1.00 81.62 116 TYR A O 1
ATOM 965 N N . LEU A 1 117 ? -19.392 5.404 14.449 1.00 77.31 117 LEU A N 1
ATOM 966 C CA . LEU A 1 117 ? -18.306 5.700 13.506 1.00 77.31 117 LEU A CA 1
ATOM 967 C C . LEU A 1 117 ? -18.442 7.085 12.842 1.00 77.31 117 LEU A C 1
ATOM 969 O O . LEU A 1 117 ? -17.488 7.569 12.240 1.00 77.31 117 LEU A O 1
ATOM 973 N N . SER A 1 118 ? -19.579 7.774 12.995 1.00 69.50 118 SER A N 1
ATOM 974 C CA . SER A 1 118 ? -19.834 9.129 12.478 1.00 69.50 118 SER A CA 1
ATOM 975 C C . SER A 1 118 ? -19.401 9.318 11.006 1.00 69.50 118 SER A C 1
ATOM 977 O O . SER A 1 118 ? -19.890 8.618 10.121 1.00 69.50 118 SER A O 1
ATOM 979 N N . SER A 1 119 ? -18.504 10.268 10.720 1.00 63.50 119 SER A N 1
ATOM 980 C CA . SER A 1 119 ? -17.918 10.539 9.404 1.00 63.50 119 SER A CA 1
ATOM 981 C C . SER A 1 119 ? -16.680 9.693 9.083 1.00 63.50 119 SER A C 1
ATOM 983 O O . SER A 1 119 ? -16.112 9.862 8.001 1.00 63.50 119 SER A O 1
ATOM 985 N N . ALA A 1 120 ? -16.222 8.835 10.003 1.00 66.31 120 ALA A N 1
ATOM 986 C CA . ALA A 1 120 ? -15.033 8.021 9.792 1.00 66.31 120 ALA A CA 1
ATOM 987 C C . ALA A 1 120 ? -15.277 7.025 8.655 1.00 66.31 120 ALA A C 1
ATOM 989 O O . ALA A 1 120 ? -16.249 6.269 8.648 1.00 66.31 120 ALA A O 1
ATOM 990 N N . SER A 1 121 ? -14.402 7.045 7.653 1.00 71.88 121 SER A N 1
ATOM 991 C CA . SER A 1 121 ? -14.567 6.233 6.449 1.00 71.88 121 SER A CA 1
ATOM 992 C C . SER A 1 121 ? -13.227 5.749 5.920 1.00 71.88 121 SER A C 1
ATOM 994 O O . SER A 1 121 ? -12.222 6.448 6.029 1.00 71.88 121 SER A O 1
ATOM 996 N N . GLY A 1 122 ? -13.227 4.601 5.235 1.00 70.25 122 GLY A N 1
ATOM 997 C CA . GLY A 1 122 ? -12.067 4.109 4.485 1.00 70.25 122 GLY A CA 1
ATOM 998 C C . GLY A 1 122 ? -11.546 5.103 3.436 1.00 70.25 122 GLY A C 1
ATOM 999 O O . GLY A 1 122 ? -10.379 5.039 3.056 1.00 70.25 122 GLY A O 1
ATOM 1000 N N . PHE A 1 123 ? -12.354 6.090 3.025 1.00 69.69 123 PHE A N 1
ATOM 1001 C CA . PHE A 1 123 ? -11.892 7.207 2.192 1.00 69.69 123 PHE A CA 1
ATOM 1002 C C . PHE A 1 123 ? -10.820 8.082 2.859 1.00 69.69 123 PHE A C 1
ATOM 1004 O O . PHE A 1 123 ? -10.086 8.765 2.145 1.00 69.69 123 PHE A O 1
ATOM 1011 N N . GLN A 1 124 ? -10.715 8.031 4.189 1.00 78.62 124 GLN A N 1
ATOM 1012 C CA . GLN A 1 124 ? -9.719 8.728 5.003 1.00 78.62 124 GLN A CA 1
ATOM 1013 C C . GLN A 1 124 ? -8.454 7.886 5.247 1.00 78.62 124 GLN A C 1
ATOM 1015 O O . GLN A 1 124 ? -7.590 8.296 6.017 1.00 78.62 124 GLN A O 1
ATOM 1020 N N . SER A 1 125 ? -8.301 6.714 4.611 1.00 87.94 125 SER A N 1
ATOM 1021 C CA . SER A 1 125 ? -7.048 5.952 4.705 1.00 87.94 125 SER A CA 1
ATOM 1022 C C . SER A 1 125 ? -5.942 6.659 3.916 1.00 87.94 125 SER A C 1
ATOM 1024 O O . SER A 1 125 ? -5.879 6.607 2.682 1.00 87.94 125 SER A O 1
ATOM 1026 N N . LEU A 1 126 ? -5.047 7.329 4.648 1.00 89.69 126 LEU A N 1
ATOM 1027 C CA . LEU A 1 126 ? -3.877 8.005 4.089 1.00 89.69 126 LEU A CA 1
ATOM 1028 C C . LEU A 1 126 ? -2.997 7.024 3.311 1.00 89.69 126 LEU A C 1
ATOM 1030 O O . LEU A 1 126 ? -2.628 7.291 2.167 1.00 89.69 126 LEU A O 1
ATOM 1034 N N . GLN A 1 127 ? -2.675 5.875 3.913 1.00 93.31 127 GLN A N 1
ATOM 1035 C CA . GLN A 1 127 ? -1.766 4.903 3.308 1.00 93.31 127 GLN A CA 1
ATOM 1036 C C . GLN A 1 127 ? -2.338 4.321 2.015 1.00 93.31 127 GLN A C 1
ATOM 1038 O O . GLN A 1 127 ? -1.598 4.168 1.044 1.00 93.31 127 GLN A O 1
ATOM 1043 N N . PHE A 1 128 ? -3.652 4.087 1.951 1.00 91.62 128 PHE A N 1
ATOM 1044 C CA . PHE A 1 128 ? -4.304 3.651 0.720 1.00 91.62 128 PHE A CA 1
ATOM 1045 C C . PHE A 1 128 ? -4.158 4.686 -0.408 1.00 91.62 128 PHE A C 1
ATOM 1047 O O . PHE A 1 128 ? -3.790 4.338 -1.531 1.00 91.62 128 PHE A O 1
ATOM 1054 N N . ARG A 1 129 ? -4.348 5.981 -0.114 1.00 90.38 129 ARG A N 1
ATOM 1055 C CA . ARG A 1 129 ? -4.136 7.054 -1.105 1.00 90.38 129 ARG A CA 1
ATOM 1056 C C . ARG A 1 129 ? -2.678 7.184 -1.536 1.00 90.38 129 ARG A C 1
ATOM 1058 O O . ARG A 1 129 ? -2.410 7.368 -2.725 1.00 90.38 129 ARG A O 1
ATOM 1065 N N . LEU A 1 130 ? -1.737 7.043 -0.601 1.00 92.31 130 LEU A N 1
ATOM 1066 C CA . LEU A 1 130 ? -0.306 7.028 -0.909 1.00 92.31 130 LEU A CA 1
ATOM 1067 C C . LEU A 1 130 ? 0.058 5.860 -1.830 1.00 92.31 130 LEU A C 1
ATOM 1069 O O . LEU A 1 130 ? 0.838 6.055 -2.762 1.00 92.31 130 LEU A O 1
ATOM 1073 N N . LEU A 1 131 ? -0.520 4.675 -1.608 1.00 93.56 131 LEU A N 1
ATOM 1074 C CA . LEU A 1 131 ? -0.323 3.509 -2.470 1.00 93.56 131 LEU A CA 1
ATOM 1075 C C . LEU A 1 131 ? -0.785 3.799 -3.897 1.00 93.56 131 LEU A C 1
ATOM 1077 O O . LEU A 1 131 ? -0.002 3.642 -4.831 1.00 93.56 131 LEU A O 1
ATOM 1081 N N . GLU A 1 132 ? -2.017 4.278 -4.075 1.00 92.19 132 GLU A N 1
ATOM 1082 C CA . GLU A 1 132 ? -2.552 4.607 -5.401 1.00 92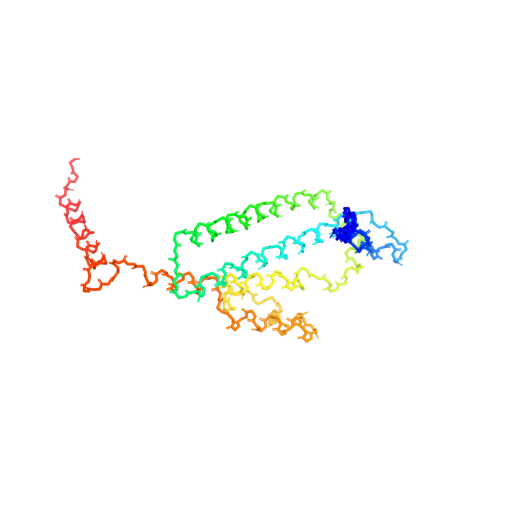.19 132 GLU A CA 1
ATOM 1083 C C . GLU A 1 132 ? -1.669 5.625 -6.147 1.00 92.19 132 GLU A C 1
ATOM 1085 O O . GLU A 1 132 ? -1.349 5.430 -7.324 1.00 92.19 132 GLU A O 1
ATOM 1090 N N . ASN A 1 133 ? -1.224 6.687 -5.463 1.00 91.75 133 ASN A N 1
ATOM 1091 C CA . ASN A 1 133 ? -0.360 7.710 -6.059 1.00 91.75 133 ASN A CA 1
ATOM 1092 C C . ASN A 1 133 ? 1.007 7.133 -6.453 1.00 91.75 133 ASN A C 1
ATOM 1094 O O . ASN A 1 133 ? 1.463 7.329 -7.581 1.00 91.75 133 ASN A O 1
ATOM 1098 N N . LYS A 1 134 ? 1.639 6.362 -5.558 1.00 93.50 134 LYS A N 1
ATOM 1099 C CA . LYS A 1 134 ? 2.952 5.748 -5.807 1.00 93.50 134 LYS A CA 1
ATOM 1100 C C . LYS A 1 134 ? 2.899 4.679 -6.896 1.00 93.50 134 LYS A C 1
ATOM 1102 O O . LYS A 1 134 ? 3.866 4.562 -7.645 1.00 93.50 134 LYS A O 1
ATOM 1107 N N . PHE A 1 135 ? 1.796 3.943 -7.044 1.00 92.38 135 PHE A N 1
ATOM 1108 C CA . PHE A 1 135 ? 1.597 3.046 -8.187 1.00 92.38 135 PHE A CA 1
ATOM 1109 C C . PHE A 1 135 ? 1.440 3.821 -9.501 1.00 92.38 135 PHE A C 1
ATOM 1111 O O . PHE A 1 135 ? 1.982 3.401 -10.523 1.00 92.38 135 PHE A O 1
ATOM 1118 N N . GLY A 1 136 ? 0.787 4.987 -9.464 1.00 91.44 136 GLY A N 1
ATOM 1119 C CA . GLY A 1 136 ? 0.639 5.884 -10.612 1.00 91.44 136 GLY A CA 1
ATOM 1120 C C . GLY A 1 136 ? -0.800 6.081 -11.079 1.00 91.44 136 GLY A C 1
ATOM 1121 O O . GLY A 1 136 ? -1.019 6.383 -12.253 1.00 91.44 136 GLY A O 1
ATOM 1122 N N . VAL A 1 137 ? -1.784 5.918 -10.190 1.00 89.50 137 VAL A N 1
ATOM 1123 C CA . VAL A 1 137 ? -3.183 6.243 -10.490 1.00 89.50 137 VAL A CA 1
ATOM 1124 C C . VAL A 1 137 ? -3.294 7.742 -10.763 1.00 89.50 137 VAL A C 1
ATOM 1126 O O . VAL A 1 137 ? -3.102 8.571 -9.873 1.00 89.50 137 VAL A O 1
ATOM 1129 N N . LYS A 1 138 ? -3.605 8.096 -12.013 1.00 83.38 138 LYS A N 1
ATOM 1130 C CA . LYS A 1 138 ? -3.784 9.492 -12.423 1.00 83.38 138 LYS A CA 1
ATOM 1131 C C . LYS A 1 138 ? -5.031 10.076 -11.783 1.00 83.38 138 LYS A C 1
ATOM 1133 O O . LYS A 1 138 ? -6.074 9.429 -11.739 1.00 83.38 138 LYS A O 1
ATOM 1138 N N . GLU A 1 139 ? -4.944 11.337 -11.384 1.00 79.25 139 GLU A N 1
ATOM 1139 C CA . GLU A 1 139 ? -6.070 12.057 -10.798 1.00 79.25 139 GLU A CA 1
ATOM 1140 C C . GLU A 1 139 ? -7.280 12.128 -11.743 1.00 79.25 139 GLU A C 1
ATOM 1142 O O . GLU A 1 139 ? -8.410 11.918 -11.314 1.00 79.25 139 GLU A O 1
ATOM 1147 N N . SER A 1 140 ? -7.034 12.296 -13.047 1.00 80.62 140 SER A N 1
ATOM 1148 C CA . SER A 1 140 ? -8.065 12.283 -14.095 1.00 80.62 140 SER A CA 1
ATOM 1149 C C . SER A 1 140 ? -8.886 10.994 -14.142 1.00 80.62 140 SER A C 1
ATOM 1151 O O . SER A 1 140 ? -10.013 11.004 -14.624 1.00 80.62 140 SER A O 1
ATOM 1153 N N . ASN A 1 141 ? -8.317 9.885 -13.667 1.00 82.31 141 ASN A N 1
ATOM 1154 C CA . ASN A 1 141 ? -8.950 8.571 -13.698 1.00 82.31 141 ASN A CA 1
ATOM 1155 C C . ASN A 1 141 ? -9.692 8.267 -12.388 1.00 82.31 141 ASN A C 1
ATOM 1157 O O . ASN A 1 141 ? -10.291 7.201 -12.256 1.00 82.31 141 ASN A O 1
ATOM 1161 N N . ARG A 1 142 ? -9.645 9.175 -11.404 1.00 81.44 142 ARG A N 1
ATOM 1162 C CA . ARG A 1 142 ? -10.344 9.022 -10.130 1.00 81.44 142 ARG A CA 1
ATOM 1163 C C . ARG A 1 142 ? -11.784 9.501 -10.275 1.00 81.44 142 ARG A C 1
ATOM 1165 O O . ARG A 1 142 ? -12.046 10.613 -10.730 1.00 81.44 142 ARG A O 1
ATOM 1172 N N . VAL A 1 143 ? -12.727 8.677 -9.828 1.00 76.81 143 VAL A N 1
ATOM 1173 C CA . VAL A 1 143 ? -14.130 9.086 -9.723 1.00 76.81 143 VAL A CA 1
ATOM 1174 C C . VAL A 1 143 ? -14.250 10.124 -8.605 1.00 76.81 143 VAL A C 1
ATOM 1176 O O . VAL A 1 143 ? -13.824 9.884 -7.474 1.00 76.81 143 VAL A O 1
ATOM 1179 N N . LYS A 1 144 ? -14.828 11.289 -8.915 1.00 66.81 144 LYS A N 1
ATOM 1180 C CA . LYS A 1 144 ? -15.072 12.356 -7.936 1.00 66.81 144 LYS A CA 1
ATOM 1181 C C . LYS A 1 144 ? -16.251 11.977 -7.038 1.00 66.81 144 LYS A C 1
ATOM 1183 O O . LYS A 1 144 ? -17.402 12.223 -7.389 1.00 66.81 144 LYS A O 1
ATOM 1188 N N . TYR A 1 145 ? -15.974 11.387 -5.880 1.00 54.88 145 TYR A N 1
ATOM 1189 C CA . TYR A 1 145 ? -16.988 11.177 -4.845 1.00 54.88 145 TYR A CA 1
ATOM 1190 C C . TYR A 1 145 ? -17.351 12.529 -4.201 1.00 54.88 145 TYR A C 1
ATOM 1192 O O . TYR A 1 145 ? -16.461 13.300 -3.847 1.00 54.88 145 TYR A O 1
ATOM 1200 N N . ASN A 1 146 ? -18.644 12.861 -4.110 1.00 52.38 146 ASN A N 1
ATOM 1201 C CA . ASN A 1 146 ? -19.154 14.156 -3.619 1.00 52.38 146 ASN A CA 1
ATOM 1202 C C . ASN A 1 146 ? -18.567 15.416 -4.294 1.00 52.38 146 ASN A C 1
ATOM 1204 O O . ASN A 1 146 ? -18.565 16.486 -3.696 1.00 52.38 146 ASN A O 1
ATOM 1208 N N . GLN A 1 147 ? -18.071 15.316 -5.536 1.00 53.75 147 GLN A N 1
ATOM 1209 C CA . GLN A 1 147 ? -17.447 16.431 -6.277 1.00 53.75 147 GLN A CA 1
ATOM 1210 C C . GLN A 1 147 ? -16.226 17.077 -5.587 1.00 53.75 147 GLN A C 1
ATOM 1212 O O . GLN A 1 147 ? -15.731 18.101 -6.057 1.00 53.75 147 GLN A O 1
ATOM 1217 N N . GLN A 1 148 ? -15.700 16.482 -4.514 1.00 59.75 148 GLN A N 1
ATOM 1218 C CA . GLN A 1 148 ? -14.555 17.005 -3.774 1.00 59.75 148 GLN A CA 1
ATOM 1219 C C . GLN A 1 148 ? -13.273 16.262 -4.155 1.00 59.75 148 GLN A C 1
ATOM 1221 O O . GLN A 1 148 ? -13.285 15.075 -4.491 1.00 59.75 148 GLN A O 1
ATOM 1226 N N . HIS A 1 149 ? -12.145 16.973 -4.115 1.00 65.31 149 HIS A N 1
ATOM 1227 C CA . HIS A 1 149 ? -10.836 16.344 -4.244 1.00 65.31 149 HIS A CA 1
ATOM 1228 C C . HIS A 1 149 ? -10.591 15.410 -3.061 1.00 65.31 149 HIS A C 1
ATOM 1230 O O . HIS A 1 149 ? -10.868 15.774 -1.922 1.00 65.31 149 HIS A O 1
ATOM 1236 N N . TYR A 1 150 ? -9.986 14.246 -3.313 1.00 71.50 150 TYR A N 1
ATOM 1237 C CA . TYR A 1 150 ? -9.637 13.293 -2.252 1.00 71.50 150 TYR A CA 1
ATOM 1238 C C . TYR A 1 150 ? -8.659 13.880 -1.214 1.00 71.50 150 TYR A C 1
ATOM 1240 O O . TYR A 1 150 ? -8.558 13.355 -0.113 1.00 71.50 150 TYR A O 1
ATOM 1248 N N . LEU A 1 151 ? -7.950 14.963 -1.555 1.00 67.31 151 LEU A N 1
ATOM 1249 C CA . LEU A 1 151 ? -7.084 15.709 -0.639 1.00 67.31 151 LEU A CA 1
ATOM 1250 C C . LEU A 1 151 ? -7.879 16.452 0.444 1.00 67.31 151 LEU A C 1
ATOM 1252 O O . LEU A 1 151 ? -7.400 16.560 1.563 1.00 67.31 151 LEU A O 1
ATOM 1256 N N . ASN A 1 152 ? -9.107 16.891 0.146 1.00 70.12 152 ASN A N 1
ATOM 1257 C CA . ASN A 1 152 ? -9.952 17.657 1.074 1.00 70.12 152 ASN A CA 1
ATOM 1258 C C . ASN A 1 152 ? -10.531 16.794 2.206 1.00 70.12 152 ASN A C 1
ATOM 1260 O O . ASN A 1 152 ? -11.260 17.289 3.058 1.00 70.12 152 ASN A O 1
ATOM 1264 N N . VAL A 1 153 ? -10.249 15.493 2.172 1.00 74.56 153 VAL A N 1
ATOM 1265 C CA . VAL A 1 153 ? -10.638 14.526 3.195 1.00 74.56 153 VAL A CA 1
ATOM 1266 C C . VAL A 1 153 ? -9.670 14.563 4.389 1.00 74.56 153 VAL A C 1
ATOM 1268 O O . VAL A 1 153 ? -10.041 14.145 5.486 1.00 74.56 153 VAL A O 1
ATOM 1271 N N . PHE A 1 154 ? -8.450 15.072 4.182 1.00 79.00 154 PHE A N 1
ATOM 1272 C CA . PHE A 1 154 ? -7.400 15.175 5.192 1.00 79.00 154 PHE A CA 1
ATOM 1273 C C . PHE A 1 154 ? -7.267 16.627 5.649 1.00 79.00 154 PHE A C 1
ATOM 1275 O O . PHE A 1 154 ? -7.061 17.523 4.832 1.00 79.00 154 PHE A O 1
ATOM 1282 N N . ASN A 1 155 ? -7.377 16.847 6.958 1.00 74.12 155 ASN A N 1
ATOM 1283 C CA . ASN A 1 155 ? -7.354 18.186 7.554 1.00 74.12 155 ASN A CA 1
ATOM 1284 C C . ASN A 1 155 ? -6.026 18.498 8.259 1.00 74.12 155 ASN A C 1
ATOM 1286 O O . ASN A 1 155 ? -5.823 19.627 8.699 1.00 74.12 155 ASN A O 1
ATOM 1290 N N . ASP A 1 156 ? -5.136 17.514 8.398 1.00 83.69 156 ASP A N 1
ATOM 1291 C CA . ASP A 1 156 ? -3.831 17.679 9.027 1.00 83.69 156 ASP A CA 1
ATOM 1292 C C . ASP A 1 156 ? -2.734 17.984 7.993 1.00 83.69 156 ASP A C 1
ATOM 1294 O O . ASP A 1 156 ? -2.651 17.375 6.923 1.00 83.69 156 ASP A O 1
ATOM 1298 N N . GLU A 1 157 ? -1.872 18.948 8.325 1.00 84.06 157 GLU A N 1
ATOM 1299 C CA . GLU A 1 157 ? -0.822 19.436 7.423 1.00 84.06 157 GLU A CA 1
ATOM 1300 C C . GLU A 1 157 ? 0.181 18.342 7.030 1.00 84.06 157 GLU A C 1
ATOM 1302 O O . GLU A 1 157 ? 0.694 18.345 5.909 1.00 84.06 157 GLU A O 1
ATOM 1307 N N . GLU A 1 158 ? 0.449 17.388 7.926 1.00 87.50 158 GLU A N 1
ATOM 1308 C CA . GLU A 1 158 ? 1.388 16.292 7.682 1.00 87.50 158 GLU A CA 1
ATOM 1309 C C . GLU A 1 158 ? 0.871 15.342 6.593 1.00 87.50 158 GLU A C 1
ATOM 1311 O O . GLU A 1 158 ? 1.578 15.093 5.613 1.00 87.50 158 GLU A O 1
ATOM 1316 N N . SER A 1 159 ? -0.377 14.875 6.694 1.00 85.75 159 SER A N 1
ATOM 1317 C CA . SER A 1 159 ? -1.002 14.010 5.685 1.00 85.75 159 SER A CA 1
ATOM 1318 C C . SER A 1 159 ? -1.117 14.703 4.335 1.00 85.75 159 SER A C 1
ATOM 1320 O O . SER A 1 159 ? -0.799 14.104 3.303 1.00 85.75 159 SER A O 1
ATOM 1322 N N . VAL A 1 160 ? -1.524 15.978 4.320 1.00 86.00 160 VAL A N 1
ATOM 1323 C CA . VAL A 1 160 ? -1.607 16.766 3.082 1.00 86.00 160 VAL A CA 1
ATOM 1324 C C . VAL A 1 160 ? -0.233 16.868 2.424 1.00 86.00 160 VAL A C 1
ATOM 1326 O O . VAL A 1 160 ? -0.113 16.627 1.220 1.00 86.00 160 VAL A O 1
ATOM 1329 N N . LYS A 1 161 ? 0.816 17.145 3.204 1.00 89.19 161 LYS A N 1
ATOM 1330 C CA . LYS A 1 161 ? 2.192 17.191 2.706 1.00 89.19 161 LYS A CA 1
ATOM 1331 C C . LYS A 1 161 ? 2.640 15.841 2.144 1.00 89.19 161 LYS A C 1
ATOM 1333 O O . LYS A 1 161 ? 3.129 15.791 1.019 1.00 89.19 161 LYS A O 1
ATOM 1338 N N . MET A 1 162 ? 2.413 14.739 2.862 1.00 88.94 162 MET A N 1
ATOM 1339 C CA . MET A 1 162 ? 2.756 13.394 2.378 1.00 88.94 162 MET A CA 1
ATOM 1340 C C . MET A 1 162 ? 2.056 13.062 1.052 1.00 88.94 162 MET A C 1
ATOM 1342 O O . MET A 1 162 ? 2.657 12.460 0.157 1.00 88.94 162 MET A O 1
ATOM 1346 N N . LEU A 1 163 ? 0.793 13.468 0.899 1.00 88.00 163 LEU A N 1
ATOM 1347 C CA . LEU A 1 163 ? 0.037 13.272 -0.336 1.00 88.00 163 LEU A CA 1
ATOM 1348 C C . LEU A 1 163 ? 0.589 14.125 -1.481 1.00 88.00 163 LEU A C 1
ATOM 1350 O O . LEU A 1 163 ? 0.766 13.600 -2.582 1.00 88.00 163 LEU A O 1
ATOM 1354 N N . GLN A 1 164 ? 0.916 15.393 -1.233 1.00 88.25 164 GLN A N 1
ATOM 1355 C CA . GLN A 1 164 ? 1.557 16.262 -2.224 1.00 88.25 164 GLN A CA 1
ATOM 1356 C C . GLN A 1 164 ? 2.921 15.711 -2.664 1.00 88.25 164 GLN A C 1
ATOM 1358 O O . GLN A 1 164 ? 3.184 15.597 -3.861 1.00 88.25 164 GLN A O 1
ATOM 1363 N N . ASP A 1 165 ? 3.753 15.270 -1.722 1.00 90.25 165 ASP A N 1
ATOM 1364 C CA . ASP A 1 165 ? 5.050 14.652 -2.011 1.00 90.25 165 ASP A CA 1
ATOM 1365 C C . ASP A 1 165 ? 4.888 13.368 -2.846 1.00 90.25 165 ASP A C 1
ATOM 1367 O O . ASP A 1 165 ? 5.652 13.105 -3.782 1.00 90.25 165 ASP A O 1
ATOM 1371 N N . SER A 1 166 ? 3.849 12.573 -2.567 1.00 89.62 166 SER A N 1
ATOM 1372 C CA . SER A 1 166 ? 3.545 11.364 -3.344 1.00 89.62 166 SER A CA 1
ATOM 1373 C C . SER A 1 166 ? 3.112 11.652 -4.786 1.00 89.62 166 SER A C 1
ATOM 1375 O O . SER A 1 166 ? 3.383 10.833 -5.659 1.00 89.62 166 SER A O 1
ATOM 1377 N N . LEU A 1 167 ? 2.482 12.803 -5.044 1.00 86.88 167 LEU A N 1
ATOM 1378 C CA . LEU A 1 167 ? 2.088 13.239 -6.388 1.00 86.88 167 LEU A CA 1
ATOM 1379 C C . LEU A 1 167 ? 3.266 13.816 -7.179 1.00 86.88 167 LEU A C 1
ATOM 1381 O O . LEU A 1 167 ? 3.367 13.600 -8.384 1.00 86.88 167 LEU A O 1
ATOM 1385 N N . ASN A 1 168 ? 4.150 14.549 -6.501 1.00 88.69 168 ASN A N 1
ATOM 1386 C CA . ASN A 1 168 ? 5.299 15.205 -7.127 1.00 88.69 168 ASN A CA 1
ATOM 1387 C C . ASN A 1 168 ? 6.443 14.231 -7.429 1.00 88.69 168 ASN A C 1
ATOM 1389 O O . ASN A 1 168 ? 7.228 14.440 -8.356 1.00 88.69 168 ASN A O 1
ATOM 1393 N N . SER A 1 169 ? 6.565 13.167 -6.638 1.00 90.38 169 SER A N 1
ATOM 1394 C CA . SER A 1 169 ? 7.594 12.151 -6.836 1.00 90.38 169 SER A CA 1
ATOM 1395 C C . SER A 1 169 ? 7.209 11.167 -7.955 1.00 90.38 169 SER A C 1
ATOM 1397 O O . SER A 1 169 ? 6.031 10.875 -8.158 1.00 90.38 169 SER A O 1
ATOM 1399 N N . PRO A 1 170 ? 8.181 10.622 -8.713 1.00 92.19 170 PRO A N 1
ATOM 1400 C CA . PRO A 1 170 ? 7.872 9.744 -9.835 1.00 92.19 170 PRO A CA 1
ATOM 1401 C C . PRO A 1 170 ? 7.191 8.460 -9.346 1.00 92.19 170 PRO A C 1
ATOM 1403 O O . PRO A 1 170 ? 7.682 7.784 -8.434 1.00 92.19 170 PRO A O 1
ATOM 1406 N N . SER A 1 171 ? 6.054 8.125 -9.953 1.00 94.69 171 SER A N 1
ATOM 1407 C CA . SER A 1 171 ? 5.338 6.881 -9.674 1.00 94.69 171 SER A CA 1
ATOM 1408 C C . SER A 1 171 ? 6.104 5.667 -10.199 1.00 94.69 171 SER A C 1
ATOM 1410 O O . SER A 1 171 ? 6.939 5.781 -11.101 1.00 94.69 171 SER A O 1
ATOM 1412 N N . LEU A 1 172 ? 5.785 4.485 -9.671 1.00 94.06 172 LEU A N 1
ATOM 1413 C CA . LEU A 1 172 ? 6.315 3.218 -10.164 1.00 94.06 172 LEU A CA 1
ATOM 1414 C C . LEU A 1 172 ? 6.039 3.057 -11.663 1.00 94.06 172 LEU A C 1
ATOM 1416 O O . LEU A 1 172 ? 6.952 2.707 -12.402 1.00 94.06 172 LEU A O 1
ATOM 1420 N N . PHE A 1 173 ? 4.828 3.396 -12.123 1.00 94.19 173 PHE A N 1
ATOM 1421 C CA . PHE A 1 173 ? 4.494 3.397 -13.548 1.00 94.19 173 PHE A CA 1
ATOM 1422 C C . PHE A 1 173 ? 5.481 4.237 -14.371 1.00 94.19 173 PHE A C 1
ATOM 1424 O O . PHE A 1 173 ? 6.034 3.751 -15.355 1.00 94.19 173 PHE A O 1
ATOM 1431 N N . LYS A 1 174 ? 5.758 5.480 -13.949 1.00 93.19 174 LYS A N 1
ATOM 1432 C CA . LYS A 1 174 ? 6.660 6.373 -14.691 1.00 93.19 174 LYS A CA 1
ATOM 1433 C C . LYS A 1 174 ? 8.107 5.881 -14.678 1.00 93.19 174 LYS A C 1
ATOM 1435 O O . LYS A 1 174 ? 8.837 6.084 -15.646 1.00 93.19 174 LYS A O 1
ATOM 1440 N N . LEU A 1 175 ? 8.534 5.265 -13.581 1.00 93.06 175 LEU A N 1
ATOM 1441 C CA . LEU A 1 175 ? 9.872 4.695 -13.451 1.00 93.06 175 LEU A CA 1
ATOM 1442 C C . LEU A 1 175 ? 10.054 3.458 -14.335 1.00 93.06 175 LEU A C 1
ATOM 1444 O O . LEU A 1 175 ? 11.069 3.353 -15.018 1.00 93.06 175 LEU 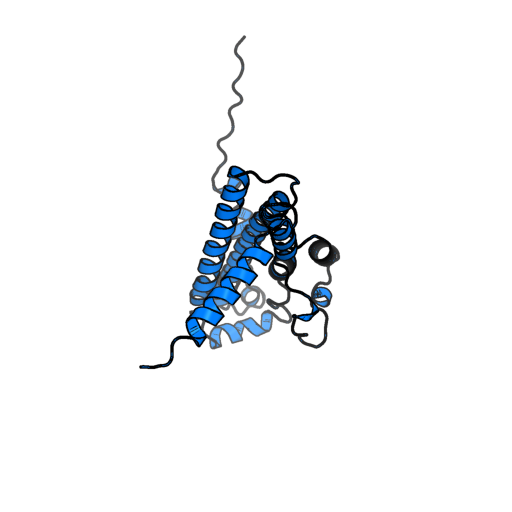A O 1
ATOM 1448 N N . VAL A 1 176 ? 9.054 2.575 -14.384 1.00 93.12 176 VAL A N 1
ATOM 1449 C CA . VAL A 1 176 ? 9.049 1.410 -15.280 1.00 93.12 176 VAL A CA 1
ATOM 1450 C C . VAL A 1 176 ? 9.022 1.849 -16.743 1.00 93.12 176 VAL A C 1
ATOM 1452 O O . VAL A 1 176 ? 9.785 1.315 -17.538 1.00 93.12 176 VAL A O 1
ATOM 1455 N N . GLU A 1 177 ? 8.220 2.855 -17.100 1.00 93.44 177 GLU A N 1
ATOM 1456 C CA . GLU A 1 177 ? 8.196 3.426 -18.455 1.00 93.44 177 GLU A CA 1
ATOM 1457 C C . GLU A 1 177 ? 9.585 3.935 -18.875 1.00 93.44 177 GLU A C 1
ATOM 1459 O O . GLU A 1 177 ? 10.122 3.502 -19.891 1.00 93.44 177 GLU A O 1
ATOM 1464 N N . ARG A 1 178 ? 10.227 4.768 -18.041 1.00 91.75 178 ARG A N 1
ATOM 1465 C CA . ARG A 1 178 ? 11.593 5.268 -18.292 1.00 91.75 178 ARG A CA 1
ATOM 1466 C C . ARG A 1 178 ? 12.629 4.155 -18.394 1.00 91.75 178 ARG A C 1
ATOM 1468 O O . ARG A 1 178 ? 13.629 4.309 -19.092 1.00 91.75 178 ARG A O 1
ATOM 1475 N N . TRP A 1 179 ? 12.443 3.079 -17.637 1.00 90.06 179 TRP A N 1
ATOM 1476 C CA . TRP A 1 179 ? 13.314 1.918 -17.703 1.00 90.06 179 TRP A CA 1
ATOM 1477 C C . TRP A 1 179 ? 13.130 1.156 -19.025 1.00 90.06 179 TRP A C 1
ATOM 1479 O O . TRP A 1 179 ? 14.119 0.871 -19.698 1.00 90.06 179 TRP A O 1
ATOM 1489 N N . LEU A 1 180 ? 11.882 0.918 -19.445 1.00 91.12 180 LEU A N 1
ATOM 1490 C CA . LEU A 1 180 ? 11.550 0.255 -20.710 1.00 91.12 180 LEU A CA 1
ATOM 1491 C C . LEU A 1 180 ? 12.050 1.036 -21.934 1.00 91.12 180 LEU A C 1
ATOM 1493 O O . LEU A 1 180 ? 12.542 0.423 -22.880 1.00 91.12 180 LEU A O 1
ATOM 1497 N N . GLU A 1 181 ? 11.998 2.370 -21.908 1.00 90.88 181 GLU A N 1
ATOM 1498 C CA . GLU A 1 181 ? 12.525 3.237 -22.978 1.00 90.88 181 GLU A CA 1
ATOM 1499 C C . GLU A 1 181 ? 14.038 3.072 -23.207 1.00 90.88 181 GLU A C 1
ATOM 1501 O O . GLU A 1 181 ? 14.536 3.382 -24.288 1.00 90.88 181 GLU A O 1
ATOM 1506 N N . ARG A 1 182 ? 14.777 2.574 -22.207 1.00 87.62 182 ARG A N 1
ATOM 1507 C CA . ARG A 1 182 ? 16.228 2.330 -22.274 1.00 87.62 182 ARG A CA 1
ATOM 1508 C C . ARG A 1 182 ? 16.578 0.880 -22.602 1.00 87.62 182 ARG A C 1
ATOM 1510 O O . ARG A 1 182 ? 17.742 0.505 -22.480 1.00 87.62 182 ARG A O 1
ATOM 1517 N N . THR A 1 183 ? 15.593 0.055 -22.959 1.00 88.69 183 THR A N 1
ATOM 1518 C CA . THR A 1 183 ? 15.832 -1.357 -23.274 1.00 88.69 183 THR A CA 1
ATOM 1519 C C . THR A 1 183 ? 16.751 -1.466 -24.494 1.00 88.69 183 THR A C 1
ATOM 1521 O O . THR A 1 183 ? 16.379 -0.977 -25.567 1.00 88.69 183 THR A O 1
ATOM 1524 N N . PRO A 1 184 ? 17.924 -2.115 -24.366 1.00 86.81 184 PRO A N 1
ATOM 1525 C CA . PRO A 1 184 ? 18.830 -2.301 -25.490 1.00 86.81 184 PRO A CA 1
ATOM 1526 C C . PRO A 1 184 ? 18.153 -3.052 -26.639 1.00 86.81 184 PRO A C 1
ATOM 1528 O O . PRO A 1 184 ? 17.432 -4.027 -26.425 1.00 86.81 184 PRO A O 1
ATOM 1531 N N . GLY A 1 185 ? 18.410 -2.616 -27.866 1.00 88.81 185 GLY A N 1
ATOM 1532 C CA . GLY A 1 185 ? 17.861 -3.180 -29.097 1.00 88.81 185 GLY A CA 1
ATOM 1533 C C . GLY A 1 185 ? 16.747 -2.344 -29.738 1.00 88.81 185 GL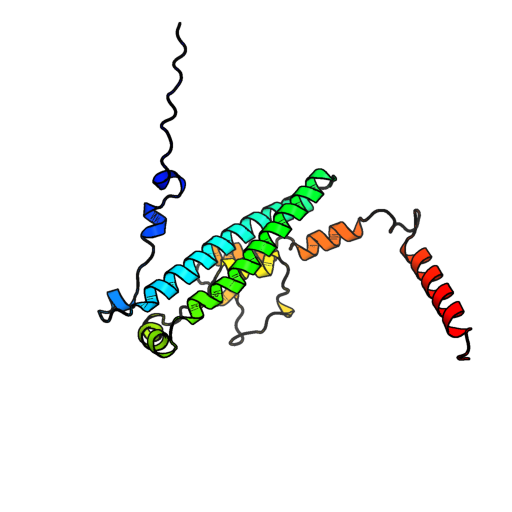Y A C 1
ATOM 1534 O O . GLY A 1 185 ? 16.383 -2.592 -30.892 1.00 88.81 185 GLY A O 1
ATOM 1535 N N . LEU A 1 186 ? 16.235 -1.333 -29.029 1.00 90.56 186 LEU A N 1
ATOM 1536 C CA . LEU A 1 186 ? 15.270 -0.363 -29.558 1.00 90.56 186 LEU A CA 1
ATOM 1537 C C . LEU A 1 186 ? 15.934 0.760 -30.376 1.00 90.56 186 LEU A C 1
ATOM 1539 O O . LEU A 1 186 ? 15.243 1.525 -31.049 1.00 90.56 186 LEU A O 1
ATOM 1543 N N . GLU A 1 187 ? 17.262 0.876 -30.338 1.00 90.25 187 GLU A N 1
ATOM 1544 C CA . GLU A 1 187 ? 18.005 1.940 -31.006 1.00 90.25 187 GLU A CA 1
ATOM 1545 C C . GLU A 1 187 ? 17.945 1.802 -32.533 1.00 90.25 187 GLU A C 1
ATOM 1547 O O . GLU A 1 187 ? 18.160 0.723 -33.094 1.00 90.25 187 GLU A O 1
ATOM 1552 N N . LYS A 1 188 ? 17.724 2.930 -33.222 1.00 85.75 188 LYS A N 1
ATOM 1553 C CA . LYS A 1 188 ? 17.642 2.987 -34.692 1.00 85.75 188 LYS A CA 1
ATOM 1554 C C . LYS A 1 188 ? 18.951 2.603 -35.383 1.00 85.75 188 LYS A C 1
ATOM 1556 O O . LYS A 1 188 ? 18.914 1.964 -36.429 1.00 85.75 188 LYS A O 1
ATOM 1561 N N . GLU A 1 189 ? 20.079 2.997 -34.795 1.00 84.81 189 GLU A N 1
ATOM 1562 C CA . GLU A 1 189 ? 21.431 2.738 -35.313 1.00 84.81 189 GLU A CA 1
ATOM 1563 C C . GLU A 1 189 ? 22.043 1.430 -34.770 1.00 84.81 189 GLU A C 1
ATOM 1565 O O . GLU A 1 189 ? 23.205 1.134 -35.030 1.00 84.81 189 GLU A O 1
ATOM 1570 N N . GLY A 1 190 ? 21.267 0.635 -34.023 1.00 89.75 190 GLY A N 1
ATOM 1571 C CA . GLY A 1 190 ? 21.679 -0.653 -33.464 1.00 89.75 190 GLY A CA 1
ATOM 1572 C C . GLY A 1 190 ? 20.885 -1.821 -34.050 1.00 89.75 190 GLY A C 1
ATOM 1573 O O . GLY A 1 190 ? 20.809 -2.010 -35.263 1.00 89.75 190 GLY A O 1
ATOM 1574 N N . PHE A 1 191 ? 20.275 -2.629 -33.178 1.00 92.31 191 PHE A N 1
ATOM 1575 C CA . PHE A 1 191 ? 19.470 -3.777 -33.607 1.00 92.31 191 PHE A CA 1
ATOM 1576 C C . PHE A 1 191 ? 18.195 -3.366 -34.365 1.00 92.31 191 PHE A C 1
ATOM 1578 O O . PHE A 1 191 ? 17.754 -4.127 -35.232 1.00 92.31 191 PHE A O 1
ATOM 1585 N N . ASN A 1 192 ? 17.642 -2.184 -34.054 1.00 92.25 192 ASN A N 1
ATOM 1586 C CA . ASN A 1 192 ? 16.423 -1.613 -34.627 1.00 92.25 192 ASN A CA 1
ATOM 1587 C C . ASN A 1 192 ? 15.237 -2.594 -34.597 1.00 92.25 192 ASN A C 1
ATOM 1589 O O . ASN A 1 192 ? 14.685 -2.974 -35.634 1.00 92.25 192 ASN A O 1
ATOM 1593 N N . PHE A 1 193 ? 14.875 -3.031 -33.384 1.00 94.88 193 PHE A N 1
ATOM 1594 C CA . PHE A 1 193 ? 13.826 -4.029 -33.155 1.00 94.88 193 PHE A CA 1
ATOM 1595 C C . PHE A 1 193 ? 12.508 -3.659 -33.839 1.00 94.88 193 PHE A C 1
ATOM 1597 O O . PHE A 1 193 ? 11.928 -4.504 -34.512 1.00 94.88 193 PHE A O 1
ATOM 1604 N N . TRP A 1 194 ? 12.061 -2.404 -33.718 1.00 94.38 194 TRP A N 1
ATOM 1605 C CA . TRP A 1 194 ? 10.766 -1.976 -34.253 1.00 94.38 194 TRP A CA 1
ATOM 1606 C C . TRP A 1 194 ? 10.657 -2.137 -35.767 1.00 94.38 194 TRP A C 1
ATOM 1608 O O . TRP A 1 194 ? 9.668 -2.694 -36.230 1.00 94.38 194 TRP A O 1
ATOM 1618 N N . LYS A 1 195 ? 11.683 -1.735 -36.527 1.00 94.12 195 LYS A N 1
ATOM 1619 C CA . LYS A 1 195 ? 11.683 -1.892 -37.987 1.00 94.12 195 LYS A CA 1
ATOM 1620 C C . LYS A 1 195 ? 11.682 -3.365 -38.397 1.00 94.12 195 LYS A C 1
ATOM 1622 O O . LYS A 1 195 ? 10.912 -3.768 -39.258 1.00 94.12 195 LYS A O 1
ATOM 1627 N N . LYS A 1 196 ? 12.514 -4.188 -37.750 1.00 94.44 196 LYS A N 1
ATOM 1628 C CA . LYS A 1 196 ? 12.556 -5.634 -38.029 1.00 94.44 196 LYS A CA 1
ATOM 1629 C C . LYS A 1 196 ? 11.245 -6.328 -37.672 1.00 94.44 196 LYS A C 1
ATOM 1631 O O . LYS A 1 196 ? 10.839 -7.264 -38.351 1.00 94.44 196 LYS A O 1
ATOM 1636 N N . TYR A 1 197 ? 10.609 -5.896 -36.586 1.00 95.50 197 TYR A N 1
ATOM 1637 C CA . TYR A 1 197 ? 9.315 -6.408 -36.165 1.00 95.50 197 TYR A CA 1
ATOM 1638 C C . TYR A 1 197 ? 8.221 -6.038 -37.171 1.00 95.50 197 TYR A C 1
ATOM 1640 O O . TYR A 1 197 ? 7.465 -6.915 -37.574 1.00 95.50 197 TYR A O 1
ATOM 1648 N N . GLU A 1 198 ? 8.183 -4.783 -37.627 1.00 96.00 198 GLU A N 1
ATOM 1649 C CA . GLU A 1 198 ? 7.276 -4.312 -38.682 1.00 96.00 198 GLU A CA 1
ATOM 1650 C C . GLU A 1 198 ? 7.437 -5.133 -39.971 1.00 96.00 198 GLU A C 1
ATOM 1652 O O . GLU A 1 198 ? 6.476 -5.757 -40.415 1.00 96.00 198 GLU A O 1
ATOM 1657 N N . GLU A 1 199 ? 8.663 -5.258 -40.492 1.00 95.75 199 GLU A N 1
ATOM 1658 C CA . GLU A 1 199 ? 8.965 -6.053 -41.695 1.00 95.75 199 GLU A CA 1
ATOM 1659 C C . GLU A 1 199 ? 8.540 -7.529 -41.548 1.00 95.75 199 GLU A C 1
ATOM 1661 O O . GLU A 1 199 ? 8.013 -8.141 -42.484 1.00 95.75 199 GLU A O 1
ATOM 1666 N N . ALA A 1 200 ? 8.747 -8.123 -40.367 1.00 95.75 200 ALA A N 1
ATOM 1667 C CA . ALA A 1 200 ? 8.343 -9.499 -40.085 1.00 95.75 200 ALA A CA 1
ATOM 1668 C C . ALA A 1 200 ? 6.815 -9.661 -40.042 1.00 95.75 200 ALA A C 1
ATOM 1670 O O . ALA A 1 200 ? 6.291 -10.653 -40.556 1.00 95.75 200 ALA A O 1
ATOM 1671 N N . VAL A 1 201 ? 6.102 -8.698 -39.450 1.00 95.94 201 VAL A N 1
ATOM 1672 C CA . VAL A 1 201 ? 4.634 -8.684 -39.405 1.00 95.94 201 VAL A CA 1
ATOM 1673 C C . VAL A 1 201 ? 4.058 -8.512 -40.809 1.00 95.94 201 VAL A C 1
ATOM 1675 O O . VAL A 1 201 ? 3.170 -9.276 -41.181 1.00 95.94 201 VAL A O 1
ATOM 1678 N N . GLU A 1 202 ? 4.586 -7.590 -41.614 1.00 95.44 202 GLU A N 1
ATOM 1679 C CA . GLU A 1 202 ? 4.165 -7.397 -43.009 1.00 95.44 202 GLU A CA 1
ATOM 1680 C C . GLU A 1 202 ? 4.380 -8.663 -43.844 1.00 95.44 202 GLU A C 1
ATOM 1682 O O . GLU A 1 202 ? 3.458 -9.142 -44.505 1.00 95.44 202 GLU A O 1
ATOM 1687 N N . THR A 1 203 ? 5.561 -9.277 -43.735 1.00 95.06 203 THR A N 1
ATOM 1688 C CA . THR A 1 203 ? 5.874 -10.535 -44.432 1.00 95.06 203 THR A CA 1
ATOM 1689 C C . THR A 1 203 ? 4.913 -11.658 -44.028 1.00 95.06 203 THR A C 1
ATOM 1691 O O . THR A 1 203 ? 4.458 -12.436 -44.872 1.00 95.06 203 THR A O 1
ATOM 1694 N N . TRP A 1 204 ? 4.587 -11.759 -42.736 1.00 94.56 204 TRP A N 1
ATOM 1695 C CA . TRP A 1 204 ? 3.647 -12.756 -42.227 1.00 94.56 204 TRP A CA 1
ATOM 1696 C C . TRP A 1 204 ? 2.211 -12.508 -42.707 1.00 94.56 204 TRP A C 1
ATOM 1698 O O . TRP A 1 204 ? 1.526 -13.464 -43.090 1.00 94.56 204 TRP A O 1
ATOM 1708 N N . LEU A 1 205 ? 1.760 -11.250 -42.727 1.00 94.38 205 LEU A N 1
ATOM 1709 C CA . LEU A 1 205 ? 0.446 -10.867 -43.246 1.00 94.38 205 LEU A CA 1
ATOM 1710 C C . LEU A 1 205 ? 0.329 -11.206 -44.735 1.00 94.38 205 LEU A C 1
ATOM 1712 O O . LEU A 1 205 ? -0.635 -11.860 -45.132 1.00 94.38 205 LEU A O 1
ATOM 1716 N N . ASP A 1 206 ? 1.340 -10.871 -45.537 1.00 92.06 206 ASP A N 1
ATOM 1717 C CA . ASP A 1 206 ? 1.384 -11.187 -46.968 1.00 92.06 206 ASP A CA 1
ATOM 1718 C C . ASP A 1 206 ? 1.346 -12.695 -47.236 1.00 92.06 206 ASP A C 1
ATOM 1720 O O . ASP A 1 206 ? 0.619 -13.165 -48.115 1.00 92.06 206 ASP A O 1
ATOM 1724 N N . ALA A 1 207 ? 2.102 -13.482 -46.468 1.00 88.19 207 ALA A N 1
ATOM 1725 C CA . ALA A 1 207 ? 2.106 -14.937 -46.591 1.00 88.19 207 ALA A CA 1
ATOM 1726 C C . ALA A 1 207 ? 0.766 -15.571 -46.173 1.00 88.19 207 ALA A C 1
ATOM 1728 O O . ALA A 1 207 ? 0.352 -16.580 -46.749 1.00 88.19 207 ALA A O 1
ATOM 1729 N N . SER A 1 208 ? 0.084 -14.982 -45.188 1.00 81.88 208 SER A N 1
ATOM 1730 C CA . SER A 1 208 ? -1.195 -15.476 -44.664 1.00 81.88 208 SER A CA 1
ATOM 1731 C C . SER A 1 208 ? -2.372 -15.112 -45.571 1.00 81.88 208 SER A C 1
ATOM 1733 O O . SER A 1 208 ? -3.246 -15.943 -45.797 1.00 81.88 208 SER A O 1
ATOM 1735 N N . LEU A 1 209 ? -2.369 -13.910 -46.156 1.00 75.44 209 LEU A N 1
ATOM 1736 C CA . LEU A 1 209 ? -3.394 -13.444 -47.099 1.00 75.44 209 LEU A CA 1
ATOM 1737 C C . LEU A 1 209 ? -3.287 -14.117 -48.479 1.00 75.44 209 LEU A C 1
ATOM 1739 O O . LEU A 1 209 ? -4.273 -14.191 -49.208 1.00 75.44 209 LEU A O 1
ATOM 1743 N N . ARG A 1 210 ? -2.108 -14.643 -48.841 1.00 63.50 210 ARG A N 1
ATOM 1744 C CA . ARG A 1 210 ? -1.870 -15.366 -50.105 1.00 63.50 210 ARG A CA 1
ATOM 1745 C C . ARG A 1 210 ? -2.185 -16.863 -50.060 1.00 63.50 210 ARG A C 1
ATOM 1747 O O . ARG A 1 210 ? -2.021 -17.518 -51.086 1.00 63.50 210 ARG A O 1
ATOM 1754 N N . LYS A 1 211 ? -2.635 -17.425 -48.932 1.00 58.06 211 LYS A N 1
ATOM 1755 C CA . LYS A 1 211 ? -3.211 -18.781 -48.894 1.00 58.06 211 LYS A CA 1
ATOM 1756 C C . LYS A 1 211 ? -4.732 -18.681 -49.063 1.00 58.06 211 LYS A C 1
ATOM 1758 O O . LYS A 1 211 ? -5.405 -18.322 -48.099 1.00 58.06 211 LYS A O 1
ATOM 1763 N N . PRO A 1 212 ? -5.301 -18.994 -50.244 1.00 53.44 212 PRO A N 1
ATOM 1764 C CA . PRO A 1 212 ? -6.742 -19.147 -50.364 1.00 53.44 212 PRO A CA 1
ATOM 1765 C C . PRO A 1 212 ? -7.166 -20.331 -49.495 1.00 53.44 212 PRO A C 1
ATOM 1767 O O . PRO A 1 212 ? -6.463 -21.344 -49.447 1.00 53.44 212 PRO A O 1
ATOM 1770 N N . ALA A 1 213 ? -8.307 -20.197 -48.822 1.00 57.00 213 ALA A N 1
ATOM 1771 C CA . ALA A 1 213 ? -9.000 -21.326 -48.222 1.00 57.00 213 ALA A CA 1
ATOM 1772 C C . ALA A 1 213 ? -9.186 -22.414 -49.295 1.00 57.00 213 ALA A C 1
ATOM 1774 O O . ALA A 1 213 ? -9.854 -22.177 -50.303 1.00 57.00 213 ALA A O 1
ATOM 1775 N N . LEU A 1 214 ? -8.524 -23.555 -49.096 1.00 47.97 214 LEU A N 1
ATOM 1776 C CA . LEU A 1 214 ? -8.862 -24.820 -49.745 1.00 47.97 214 LEU A CA 1
ATOM 1777 C C . LEU A 1 214 ? -9.963 -25.496 -48.930 1.00 47.97 214 LEU A C 1
ATOM 1779 O O . LEU A 1 214 ? -9.847 -25.468 -47.682 1.00 47.97 214 LEU A O 1
#

InterPro domains:
  IPR004981 Tryptophan 2,3-dioxygenase [PF03301] (7-207)
  IPR004981 Tryptophan 2,3-dioxygenase [PTHR10138] (4-209)
  IPR037217 Tryptophan/Indoleamine 2,3-dioxygenase-like [SSF140959] (12-202)

Radius of gyration: 25.9 Å; chains: 1; bounding box: 71×44×80 Å